Protein AF-A0A445BDJ4-F1 (afdb_monomer)

Structure (mmCIF, N/CA/C/O backbone):
data_AF-A0A445BDJ4-F1
#
_entry.id   AF-A0A445BDJ4-F1
#
loop_
_atom_site.group_PDB
_atom_site.id
_atom_site.type_symbol
_atom_site.label_atom_id
_atom_site.label_alt_id
_atom_site.label_comp_id
_atom_site.label_asym_id
_atom_site.label_entity_id
_atom_site.label_seq_id
_atom_site.pdbx_PDB_ins_code
_atom_site.Cartn_x
_atom_site.Cartn_y
_atom_site.Cartn_z
_atom_site.occupancy
_atom_site.B_iso_or_equiv
_atom_site.auth_seq_id
_atom_site.auth_comp_id
_atom_site.auth_asym_id
_atom_site.auth_atom_id
_atom_site.pdbx_PDB_model_num
ATOM 1 N N . MET A 1 1 ? 20.573 2.434 9.338 1.00 30.95 1 MET A N 1
ATOM 2 C CA . MET A 1 1 ? 21.141 3.704 8.827 1.00 30.95 1 MET A CA 1
ATOM 3 C C . MET A 1 1 ? 20.033 4.493 8.116 1.00 30.95 1 MET A C 1
ATOM 5 O O . MET A 1 1 ? 20.008 4.535 6.902 1.00 30.95 1 MET A O 1
ATOM 9 N N . VAL A 1 2 ? 19.088 5.078 8.871 1.00 28.94 2 VAL A N 1
ATOM 10 C CA . VAL A 1 2 ? 17.962 5.907 8.361 1.00 28.94 2 VAL A CA 1
ATOM 11 C C . VAL A 1 2 ? 17.686 7.048 9.361 1.00 28.94 2 VAL A C 1
ATOM 13 O O . VAL A 1 2 ? 16.563 7.357 9.723 1.00 28.94 2 VAL A O 1
ATOM 16 N N . LYS A 1 3 ? 18.740 7.655 9.921 1.00 25.81 3 LYS A N 1
ATOM 17 C CA . LYS A 1 3 ? 18.589 8.712 10.945 1.00 25.81 3 LYS A CA 1
ATOM 18 C C . LYS A 1 3 ? 18.293 10.101 10.356 1.00 25.81 3 LYS A C 1
ATOM 20 O O . LYS A 1 3 ? 18.104 11.040 11.117 1.00 25.81 3 LYS A O 1
ATOM 25 N N . ARG A 1 4 ? 18.273 10.257 9.024 1.00 25.81 4 ARG A N 1
ATOM 26 C CA . ARG A 1 4 ? 18.310 11.574 8.356 1.00 25.81 4 ARG A CA 1
ATOM 27 C C . ARG A 1 4 ? 17.103 11.912 7.471 1.00 25.81 4 ARG A C 1
ATOM 29 O O . ARG A 1 4 ? 17.203 12.839 6.681 1.00 25.81 4 ARG A O 1
ATOM 36 N N . ILE A 1 5 ? 15.990 11.185 7.582 1.00 33.19 5 ILE A N 1
ATOM 37 C CA . ILE A 1 5 ? 14.812 11.396 6.712 1.00 33.19 5 ILE A CA 1
ATOM 38 C C . ILE A 1 5 ? 13.780 12.362 7.336 1.00 33.19 5 ILE A C 1
ATOM 40 O O . ILE A 1 5 ? 12.912 12.885 6.647 1.00 33.19 5 ILE A O 1
ATOM 44 N N . ILE A 1 6 ? 13.895 12.689 8.627 1.00 32.09 6 ILE A N 1
ATOM 45 C CA . ILE A 1 6 ? 12.872 13.463 9.344 1.00 32.09 6 ILE A CA 1
ATOM 46 C C . ILE A 1 6 ? 13.222 14.954 9.341 1.00 32.09 6 ILE A C 1
ATOM 48 O O . ILE A 1 6 ? 13.799 15.485 10.286 1.00 32.09 6 ILE A O 1
ATOM 52 N N . SER A 1 7 ? 12.868 15.645 8.265 1.00 25.95 7 SER A N 1
ATOM 53 C CA . SER A 1 7 ? 12.715 17.097 8.279 1.00 25.95 7 SER A CA 1
ATOM 54 C C . SER A 1 7 ? 11.722 17.483 7.192 1.00 25.95 7 SER A C 1
ATOM 56 O O . SER A 1 7 ? 11.956 17.207 6.022 1.00 25.95 7 SER A O 1
ATOM 58 N N . SER A 1 8 ? 10.633 18.142 7.594 1.00 29.95 8 SER A N 1
ATOM 59 C CA . SER A 1 8 ? 9.665 18.822 6.725 1.00 29.95 8 SER A CA 1
ATOM 60 C C . SER A 1 8 ? 8.643 17.947 5.978 1.00 29.95 8 SER A C 1
ATOM 62 O O . SER A 1 8 ? 8.725 17.811 4.762 1.00 29.95 8 SER A O 1
ATOM 64 N N . VAL A 1 9 ? 7.567 17.523 6.657 1.00 32.34 9 VAL A N 1
ATOM 65 C CA . VAL A 1 9 ? 6.216 17.542 6.050 1.00 32.34 9 VAL A CA 1
ATOM 66 C C . VAL A 1 9 ? 5.167 17.815 7.140 1.00 32.34 9 VAL A C 1
ATOM 68 O O . VAL A 1 9 ? 4.924 16.972 7.998 1.00 32.34 9 VAL A O 1
ATOM 71 N N . ALA A 1 10 ? 4.544 18.997 7.116 1.00 26.59 10 ALA A N 1
ATOM 72 C CA . ALA A 1 10 ? 3.402 19.362 7.959 1.00 26.59 10 ALA A CA 1
ATOM 73 C C . ALA A 1 10 ? 2.104 19.309 7.135 1.00 26.59 10 ALA A C 1
ATOM 75 O O . ALA A 1 10 ? 2.077 19.789 6.002 1.00 26.59 10 ALA A O 1
ATOM 76 N N . GLY A 1 11 ? 1.036 18.735 7.696 1.00 25.69 11 GLY A N 1
ATOM 77 C CA . GLY A 1 11 ? -0.301 18.720 7.092 1.00 25.69 11 GLY A CA 1
ATOM 78 C C . GLY A 1 11 ? -1.138 17.538 7.579 1.00 25.69 11 GLY A C 1
ATOM 79 O O . GLY A 1 11 ? -0.789 16.387 7.326 1.00 25.69 11 GLY A O 1
ATOM 80 N N . TRP A 1 12 ? -2.211 17.836 8.313 1.00 26.02 12 TRP A N 1
ATOM 81 C CA . TRP A 1 12 ? -3.096 16.863 8.953 1.00 26.02 12 TRP A CA 1
ATOM 82 C C . TRP A 1 12 ? -4.182 16.331 8.009 1.00 26.02 12 TRP A C 1
ATOM 84 O O . TRP A 1 12 ? -4.700 17.058 7.169 1.00 26.02 12 TRP A O 1
ATOM 94 N N . HIS A 1 13 ? -4.541 15.069 8.277 1.00 31.47 13 HIS A N 1
ATOM 95 C CA . HIS A 1 13 ? -5.566 14.197 7.682 1.00 31.47 13 HIS A CA 1
ATOM 96 C C . HIS A 1 13 ? -5.112 13.317 6.497 1.00 31.47 13 HIS A C 1
ATOM 98 O O . HIS A 1 13 ? -5.088 13.716 5.340 1.00 31.47 13 HIS A O 1
ATOM 104 N N . ARG A 1 14 ? -4.876 12.040 6.856 1.00 34.69 14 ARG A N 1
ATOM 105 C CA . ARG A 1 14 ? -4.991 10.825 6.027 1.00 34.69 14 ARG A CA 1
ATOM 106 C C . ARG A 1 14 ? -3.796 10.391 5.156 1.00 34.69 14 ARG A C 1
ATOM 108 O O . ARG A 1 14 ? -3.977 9.963 4.028 1.00 34.69 14 ARG A O 1
ATOM 115 N N . LEU A 1 15 ? -2.589 10.398 5.728 1.00 33.28 15 LEU A N 1
ATOM 116 C CA . LEU A 1 15 ? -1.604 9.322 5.506 1.00 33.28 15 LEU A CA 1
ATOM 117 C C . LEU A 1 15 ? -0.633 9.323 6.692 1.00 33.28 15 LEU A C 1
ATOM 119 O O . LEU A 1 15 ? 0.019 10.340 6.940 1.00 33.28 15 LEU A O 1
ATOM 123 N N . TYR A 1 16 ? -0.563 8.225 7.442 1.00 39.09 16 TYR A N 1
ATOM 124 C CA . TYR A 1 16 ? 0.500 8.046 8.428 1.00 39.09 16 TYR A CA 1
ATOM 125 C C . TYR A 1 16 ? 1.634 7.322 7.708 1.00 39.09 16 TYR A C 1
ATOM 127 O O . TYR A 1 16 ? 1.445 6.209 7.227 1.00 39.09 16 TYR A O 1
ATOM 135 N N . TYR A 1 17 ? 2.799 7.957 7.607 1.00 36.31 17 TYR A N 1
ATOM 136 C CA . TYR A 1 17 ? 4.016 7.221 7.290 1.00 36.31 17 TYR A CA 1
ATOM 137 C C . TYR A 1 17 ? 4.422 6.503 8.563 1.00 36.31 17 TYR A C 1
ATOM 139 O O . TYR A 1 17 ? 4.704 7.150 9.574 1.00 36.31 17 TYR A O 1
ATOM 147 N N . TRP A 1 18 ? 4.394 5.179 8.528 1.00 37.44 18 TRP A N 1
ATOM 148 C CA . TRP A 1 18 ? 4.871 4.377 9.635 1.00 37.44 18 TRP A CA 1
ATOM 149 C C . TRP A 1 18 ? 6.213 3.783 9.244 1.00 37.44 18 TRP A C 1
ATOM 151 O O . TRP A 1 18 ? 6.370 3.211 8.169 1.00 37.44 18 TRP A O 1
ATOM 161 N N . PHE A 1 19 ? 7.203 4.037 10.090 1.00 35.59 19 PHE A N 1
ATOM 162 C CA . PHE A 1 19 ? 8.539 3.489 9.952 1.00 35.59 19 PHE A CA 1
ATOM 163 C C . PHE A 1 19 ? 8.745 2.558 11.135 1.00 35.59 19 PHE A C 1
ATOM 165 O O . PHE A 1 19 ? 8.905 3.017 12.269 1.00 35.59 19 PHE A O 1
ATOM 172 N N . THR A 1 20 ? 8.748 1.255 10.879 1.00 36.09 20 THR A N 1
ATOM 173 C CA . THR A 1 20 ? 9.149 0.271 11.880 1.00 36.09 20 THR A CA 1
ATOM 174 C C . THR A 1 20 ? 10.653 0.388 12.115 1.00 36.09 20 THR A C 1
ATOM 176 O O . THR A 1 20 ? 11.467 -0.084 11.325 1.00 36.09 20 THR A O 1
ATOM 179 N N . LEU A 1 21 ? 11.062 1.009 13.224 1.00 29.25 21 LEU A N 1
ATOM 180 C CA . LEU A 1 21 ? 12.405 0.795 13.763 1.00 29.25 21 LEU A CA 1
ATOM 181 C C . LEU A 1 21 ? 12.392 -0.555 14.488 1.00 29.25 21 LEU A C 1
ATOM 183 O O . LEU A 1 21 ? 12.028 -0.637 15.659 1.00 29.25 21 LEU A O 1
ATOM 187 N N . LYS A 1 22 ? 12.755 -1.628 13.780 1.00 35.31 22 LYS A N 1
ATOM 188 C CA . LYS A 1 22 ? 12.912 -2.969 14.356 1.00 35.31 22 LYS A CA 1
ATOM 189 C C . LYS A 1 22 ? 14.045 -2.929 15.389 1.00 35.31 22 LYS A C 1
ATOM 191 O O . LYS A 1 22 ? 15.219 -2.884 15.033 1.00 35.31 22 LYS A O 1
ATOM 196 N N . GLN A 1 23 ? 13.698 -2.898 16.675 1.00 27.23 23 GLN A N 1
ATOM 197 C CA . GLN A 1 23 ? 14.625 -3.260 17.743 1.00 27.23 23 GLN A CA 1
ATOM 198 C C . GLN A 1 23 ? 14.452 -4.761 17.980 1.00 27.23 23 GLN A C 1
ATOM 200 O O . GLN A 1 23 ? 13.387 -5.208 18.403 1.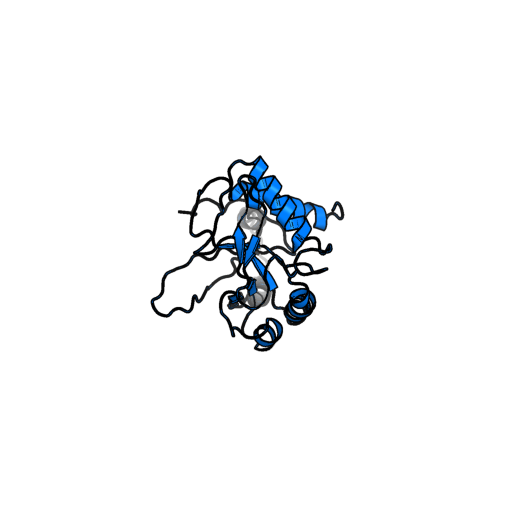00 27.23 23 GLN A O 1
ATOM 205 N N . GLU A 1 24 ? 15.467 -5.545 17.620 1.00 27.61 24 GLU A N 1
ATOM 206 C CA . GLU A 1 24 ? 15.447 -6.998 17.783 1.00 27.61 24 GLU A CA 1
ATOM 207 C C . GLU A 1 24 ? 15.194 -7.362 19.254 1.00 27.61 24 GLU A C 1
ATOM 209 O O . GLU A 1 24 ? 15.947 -6.970 20.146 1.00 27.61 24 GLU A O 1
ATOM 214 N N . SER A 1 25 ? 14.122 -8.112 19.514 1.00 28.06 25 SER A N 1
ATOM 215 C CA . SER A 1 25 ? 13.922 -8.808 20.784 1.00 28.06 25 SER A CA 1
ATOM 216 C C . SER A 1 25 ? 13.646 -10.286 20.510 1.00 28.06 25 SER A C 1
ATOM 218 O O . SER A 1 25 ? 12.960 -10.648 19.553 1.00 28.06 25 SER A O 1
ATOM 220 N N . LEU A 1 26 ? 14.238 -11.140 21.344 1.00 26.75 26 LEU A N 1
ATOM 221 C CA . LEU A 1 26 ? 14.433 -12.586 21.161 1.00 26.75 26 LEU A CA 1
ATOM 222 C C . LEU A 1 26 ? 13.153 -13.452 21.231 1.00 26.75 26 LEU A C 1
ATOM 224 O O . LEU A 1 26 ? 13.250 -14.655 21.449 1.00 26.75 26 LEU A O 1
ATOM 228 N N . LEU A 1 27 ? 11.954 -12.882 21.068 1.00 26.55 27 LEU A N 1
ATOM 229 C CA . LEU A 1 27 ? 10.683 -13.594 21.292 1.00 26.55 27 LEU A CA 1
ATOM 230 C C . LEU A 1 27 ? 9.692 -13.563 20.119 1.00 26.55 27 LEU A C 1
ATOM 232 O O . LEU A 1 27 ? 8.552 -13.985 20.282 1.00 26.55 27 LEU A O 1
ATOM 236 N N . GLY A 1 28 ? 10.092 -13.114 18.926 1.00 30.73 28 GLY A N 1
ATOM 237 C CA . GLY A 1 28 ? 9.249 -13.246 17.725 1.00 30.73 28 GLY A CA 1
ATOM 238 C C . GLY A 1 28 ? 7.930 -12.455 17.759 1.00 30.73 28 GLY A C 1
ATOM 239 O O . GLY A 1 28 ? 7.061 -12.683 16.924 1.00 30.73 28 GLY A O 1
ATOM 240 N N . VAL A 1 29 ? 7.786 -11.510 18.694 1.00 27.34 29 VAL A N 1
ATOM 241 C CA . VAL A 1 29 ? 6.717 -10.508 18.725 1.00 27.34 29 VAL A CA 1
ATOM 242 C C . VAL A 1 29 ? 7.380 -9.141 18.634 1.00 27.34 29 VAL A C 1
ATOM 244 O O . VAL A 1 29 ? 8.036 -8.691 19.573 1.00 27.34 29 VAL A O 1
ATOM 247 N N . THR A 1 30 ? 7.233 -8.470 17.495 1.00 33.53 30 THR A N 1
ATOM 248 C CA . THR A 1 30 ? 7.678 -7.083 17.352 1.00 33.53 30 THR A CA 1
ATOM 249 C C . THR A 1 30 ? 6.608 -6.174 17.952 1.00 33.53 30 THR A C 1
ATOM 251 O O . THR A 1 30 ? 5.616 -5.854 17.306 1.00 33.53 30 THR A O 1
ATOM 254 N N . ILE A 1 31 ? 6.787 -5.778 19.215 1.00 30.62 31 ILE A N 1
ATOM 255 C CA . ILE A 1 31 ? 5.984 -4.720 19.841 1.00 30.62 31 ILE A CA 1
ATOM 256 C C . ILE A 1 31 ? 6.568 -3.385 19.394 1.00 30.62 31 ILE A C 1
ATOM 258 O O . ILE A 1 31 ? 7.678 -3.026 19.785 1.00 30.62 31 ILE A O 1
ATOM 262 N N . ILE A 1 32 ? 5.822 -2.645 18.582 1.00 39.56 32 ILE A N 1
ATOM 263 C CA . ILE A 1 32 ? 6.264 -1.346 18.082 1.00 39.56 32 ILE A CA 1
ATOM 264 C C . ILE A 1 32 ? 5.557 -0.280 18.906 1.00 39.56 32 ILE A C 1
ATOM 266 O O . ILE A 1 32 ? 4.355 -0.067 18.781 1.00 39.56 32 ILE A O 1
ATOM 270 N N . ARG A 1 33 ? 6.312 0.353 19.807 1.00 31.45 33 ARG A N 1
ATOM 271 C CA . ARG A 1 33 ? 5.841 1.499 20.585 1.00 31.45 33 ARG A CA 1
ATOM 272 C C . ARG A 1 33 ? 6.056 2.775 19.779 1.00 31.45 33 ARG A C 1
ATOM 274 O O . ARG A 1 33 ? 7.198 3.132 19.501 1.00 31.45 33 ARG A O 1
ATOM 281 N N . GLY A 1 34 ? 4.968 3.481 19.485 1.00 31.56 34 GLY A N 1
ATOM 282 C CA . GLY A 1 34 ? 5.003 4.890 19.102 1.00 31.56 34 GLY A CA 1
ATOM 283 C C . GLY A 1 34 ? 4.442 5.186 17.715 1.00 31.56 34 GLY A C 1
ATOM 284 O O . GLY A 1 34 ? 5.020 4.835 16.690 1.00 31.56 34 GLY A O 1
ATOM 285 N N . VAL A 1 35 ? 3.347 5.941 17.694 1.00 33.44 35 VAL A N 1
ATOM 286 C CA . VAL A 1 35 ? 3.004 6.835 16.588 1.00 33.44 35 VAL A CA 1
ATOM 287 C C . VAL A 1 35 ? 3.619 8.189 16.940 1.00 33.44 35 VAL A C 1
ATOM 289 O O . VAL A 1 35 ? 3.267 8.775 17.961 1.00 33.44 35 VAL A O 1
ATOM 292 N N . LEU A 1 36 ? 4.552 8.701 16.131 1.00 29.14 36 LEU A N 1
ATOM 293 C CA . LEU A 1 36 ? 4.988 10.092 16.269 1.00 29.14 36 LEU A CA 1
ATOM 294 C C . LEU A 1 36 ? 3.899 10.998 15.671 1.00 29.14 36 LEU A C 1
ATOM 296 O O . LEU A 1 36 ? 3.964 11.382 14.505 1.00 29.14 36 LEU A O 1
ATOM 300 N N . GLU A 1 37 ? 2.878 11.333 16.460 1.00 27.02 37 GLU A N 1
ATOM 301 C CA . GLU A 1 37 ? 2.017 12.476 16.154 1.00 27.02 37 GLU A CA 1
ATOM 302 C C . GLU A 1 37 ? 2.795 13.760 16.456 1.00 27.02 37 GLU A C 1
ATOM 304 O O . GLU A 1 37 ? 2.875 14.207 17.597 1.00 27.02 37 GLU A O 1
ATOM 309 N N . ILE A 1 38 ? 3.358 14.404 15.430 1.00 30.02 38 ILE A N 1
ATOM 310 C CA . ILE A 1 38 ? 3.732 15.819 15.547 1.00 30.02 38 ILE A CA 1
ATOM 311 C C . ILE A 1 38 ? 2.439 16.633 15.414 1.00 30.02 38 ILE A C 1
ATOM 313 O O . ILE A 1 38 ? 2.144 17.220 14.371 1.00 30.02 38 ILE A O 1
ATOM 317 N N . SER A 1 39 ? 1.635 16.645 16.477 1.00 28.86 39 SER A N 1
ATOM 318 C CA . SER A 1 39 ? 0.610 17.666 16.682 1.00 28.86 39 SER A CA 1
ATOM 319 C C . SER A 1 39 ? 1.113 18.615 17.750 1.00 28.86 39 SER A C 1
ATOM 321 O O . SER A 1 39 ? 1.064 18.301 18.927 1.00 28.86 39 SER A O 1
ATOM 323 N N . THR A 1 40 ? 1.711 19.715 17.299 1.00 28.95 40 THR A N 1
ATOM 324 C CA . THR A 1 40 ? 1.518 21.094 17.773 1.00 28.95 40 THR A CA 1
ATOM 325 C C . THR A 1 40 ? 2.763 21.899 17.417 1.00 28.95 40 THR A C 1
ATOM 327 O O . THR A 1 40 ? 3.752 21.918 18.145 1.00 28.95 40 THR A O 1
ATOM 330 N N . PHE A 1 41 ? 2.704 22.609 16.293 1.00 27.48 41 PHE A N 1
ATOM 331 C CA . PHE A 1 41 ? 3.514 23.805 16.101 1.00 27.48 41 PHE A CA 1
ATOM 332 C C . PHE A 1 41 ? 2.734 24.947 16.766 1.00 27.48 41 PHE A C 1
ATOM 334 O O . PHE A 1 41 ? 1.990 25.668 16.107 1.00 27.48 41 PHE A O 1
ATOM 341 N N . VAL A 1 42 ? 2.829 25.085 18.094 1.00 28.73 42 VAL A N 1
ATOM 342 C CA . VAL A 1 42 ? 2.519 26.385 18.701 1.00 28.73 42 VAL A CA 1
ATOM 343 C C . VAL A 1 42 ? 3.663 27.284 18.266 1.00 28.73 42 VAL A C 1
ATOM 345 O O . VAL A 1 42 ? 4.796 27.147 18.723 1.00 28.73 42 VAL A O 1
ATOM 348 N N . THR A 1 43 ? 3.389 28.135 17.284 1.00 32.28 43 THR A N 1
ATOM 349 C CA . THR A 1 43 ? 4.326 29.130 16.777 1.00 32.28 43 THR A CA 1
ATOM 350 C C . THR A 1 43 ? 4.950 29.888 17.948 1.00 32.28 43 THR A C 1
ATOM 352 O O . THR A 1 43 ? 4.266 30.609 18.673 1.00 32.28 43 THR A O 1
ATOM 355 N N . SER A 1 44 ? 6.269 29.748 18.093 1.00 38.75 44 SER A N 1
ATOM 356 C CA . SER A 1 44 ? 7.155 30.463 19.029 1.00 38.75 44 SER A CA 1
ATOM 357 C C . SER A 1 44 ? 6.940 31.995 19.065 1.00 38.75 44 SER A C 1
ATOM 359 O O . SER A 1 44 ? 7.326 32.671 20.018 1.00 38.75 44 SER A O 1
ATOM 361 N N . GLN A 1 45 ? 6.233 32.565 18.082 1.00 34.69 45 GLN A N 1
ATOM 362 C CA . GLN A 1 45 ? 5.855 33.978 18.065 1.00 34.69 45 GLN A CA 1
ATOM 363 C C . GLN A 1 45 ? 4.958 34.407 19.233 1.00 34.69 45 GLN A C 1
ATOM 365 O O . GLN A 1 45 ? 5.169 35.501 19.747 1.00 34.69 45 GLN A O 1
ATOM 370 N N . SER A 1 46 ? 4.045 33.564 19.731 1.00 36.53 46 SER A N 1
ATOM 371 C CA . SER A 1 46 ? 3.165 33.955 20.849 1.00 36.53 46 SER A CA 1
ATOM 372 C C . SER A 1 46 ? 3.891 34.027 22.201 1.00 36.53 46 SER A C 1
ATOM 374 O O . SER A 1 46 ? 3.487 34.793 23.075 1.00 36.53 46 SER A O 1
ATOM 376 N N . LEU A 1 47 ? 4.990 33.281 22.374 1.00 36.66 47 LEU A N 1
ATOM 377 C CA . LEU A 1 47 ? 5.833 33.344 23.577 1.00 36.66 47 LEU A CA 1
ATOM 378 C C . LEU A 1 47 ? 6.712 34.603 23.595 1.00 36.66 47 LEU A C 1
ATOM 380 O O . LEU A 1 47 ? 6.922 35.196 24.653 1.00 36.66 47 LEU A O 1
ATOM 384 N N . CYS A 1 48 ? 7.176 35.058 22.428 1.00 33.12 48 CYS A N 1
ATOM 385 C CA . CYS A 1 48 ? 8.050 36.228 22.333 1.00 33.12 48 CYS A CA 1
ATOM 386 C C . CYS A 1 48 ? 7.302 37.545 22.616 1.00 33.12 48 CYS A C 1
ATOM 388 O O . CYS A 1 48 ? 7.852 38.452 23.241 1.00 33.12 48 CYS A O 1
ATOM 390 N N . THR A 1 49 ? 6.020 37.649 22.241 1.00 40.22 49 THR A N 1
ATOM 391 C CA . THR A 1 49 ? 5.224 38.861 22.512 1.00 40.22 49 THR A CA 1
ATOM 392 C C . THR A 1 49 ? 4.878 39.019 23.997 1.00 40.22 49 THR A C 1
ATOM 394 O O . THR A 1 49 ? 4.811 40.142 24.490 1.00 40.22 49 THR A O 1
ATOM 397 N N . MET A 1 50 ? 4.730 37.915 24.740 1.00 37.03 50 MET A N 1
ATOM 398 C CA . MET A 1 50 ? 4.400 37.951 26.175 1.00 37.03 50 MET A CA 1
ATOM 399 C C . MET A 1 50 ? 5.605 38.289 27.071 1.00 37.03 50 MET A C 1
ATOM 401 O O . MET A 1 50 ? 5.420 38.810 28.169 1.00 37.03 50 MET A O 1
ATOM 405 N N . LEU A 1 51 ? 6.839 38.057 26.605 1.00 41.50 51 LEU A N 1
ATOM 406 C CA . LEU A 1 51 ? 8.066 38.425 27.331 1.00 41.50 51 LEU A CA 1
ATOM 407 C C . LEU A 1 51 ? 8.521 39.873 27.067 1.00 41.50 51 LEU A C 1
ATOM 409 O O . LEU A 1 51 ? 9.266 40.430 27.870 1.00 41.50 51 LEU A O 1
ATOM 413 N N . SER A 1 52 ? 8.034 40.518 26.000 1.00 36.66 52 SER A N 1
ATOM 414 C CA . SER A 1 52 ? 8.389 41.907 25.663 1.00 36.66 52 SER A CA 1
ATOM 415 C C . SER A 1 52 ? 7.535 42.979 26.362 1.00 36.66 52 SER A C 1
ATOM 417 O O . SER A 1 52 ? 7.842 44.164 26.239 1.00 36.66 52 SER A O 1
ATOM 419 N N . ALA A 1 53 ? 6.474 42.614 27.091 1.00 42.78 53 ALA A N 1
ATOM 420 C CA . ALA A 1 53 ? 5.553 43.591 27.686 1.00 42.78 53 ALA A CA 1
ATOM 421 C C . ALA A 1 53 ? 5.952 44.093 29.090 1.00 42.78 53 ALA A C 1
ATOM 423 O O . ALA A 1 53 ? 5.338 45.026 29.604 1.00 42.78 53 ALA A O 1
ATOM 424 N N . ASN A 1 54 ? 6.999 43.546 29.712 1.00 49.78 54 ASN A N 1
ATOM 425 C CA . ASN A 1 54 ? 7.444 43.990 31.035 1.00 49.78 54 ASN A CA 1
ATOM 426 C C . ASN A 1 54 ? 8.584 45.002 30.939 1.00 49.78 54 ASN A C 1
ATOM 428 O O . ASN A 1 54 ? 9.704 44.721 31.345 1.00 49.78 54 ASN A O 1
ATOM 432 N N . ASN A 1 55 ? 8.290 46.186 30.404 1.00 49.88 55 ASN A N 1
ATOM 433 C CA . ASN A 1 55 ? 9.021 47.407 30.741 1.00 49.88 55 ASN A CA 1
ATOM 434 C C . ASN A 1 55 ? 8.217 48.629 30.291 1.00 49.88 55 ASN A C 1
ATOM 436 O O . ASN A 1 55 ? 8.471 49.178 29.220 1.00 49.88 55 ASN A O 1
ATOM 440 N N . LYS A 1 56 ? 7.252 49.054 31.120 1.00 41.84 56 LYS A N 1
ATOM 441 C CA . LYS A 1 56 ? 7.055 50.459 31.527 1.00 41.84 56 LYS A CA 1
ATOM 442 C C . LYS A 1 56 ? 5.812 50.644 32.410 1.00 41.84 56 LYS A C 1
ATOM 444 O O . LYS A 1 56 ? 4.766 50.045 32.200 1.00 41.84 56 L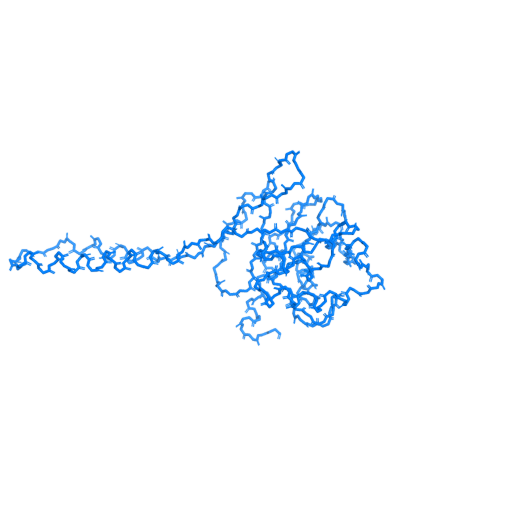YS A O 1
ATOM 449 N N . THR A 1 57 ? 6.001 51.553 33.367 1.00 36.06 57 THR A N 1
ATOM 450 C CA . THR A 1 57 ? 5.045 52.287 34.214 1.00 36.06 57 THR A CA 1
ATOM 451 C C . THR A 1 57 ? 4.299 51.546 35.326 1.00 36.06 57 THR A C 1
ATOM 453 O O . THR A 1 57 ? 3.386 50.753 35.119 1.00 36.06 57 THR A O 1
ATOM 456 N N . ALA A 1 58 ? 4.674 51.925 36.548 1.00 41.84 58 ALA A N 1
ATOM 457 C CA . ALA A 1 58 ? 3.907 51.773 37.767 1.00 41.84 58 ALA A CA 1
ATOM 458 C C . ALA A 1 58 ? 2.569 52.532 37.697 1.00 41.84 58 ALA A C 1
ATOM 460 O O . ALA A 1 58 ? 2.544 53.719 37.386 1.00 41.84 58 ALA A O 1
ATOM 461 N N . MET A 1 59 ? 1.483 51.863 38.084 1.00 37.28 59 MET A N 1
ATOM 462 C CA . MET A 1 59 ? 0.356 52.467 38.799 1.00 37.28 59 MET A CA 1
ATOM 463 C C . MET A 1 59 ? -0.417 51.366 39.535 1.00 37.28 59 MET A C 1
ATOM 465 O O . MET A 1 59 ? -0.646 50.274 39.010 1.00 37.28 59 MET A O 1
ATOM 469 N N . ALA A 1 60 ? -0.742 51.639 40.796 1.00 50.72 60 ALA A N 1
ATOM 470 C CA . ALA A 1 60 ? -1.375 50.717 41.727 1.00 50.72 60 ALA A CA 1
ATOM 471 C C . ALA A 1 60 ? -2.757 50.261 41.229 1.00 50.72 60 ALA A C 1
ATOM 473 O O . ALA A 1 60 ? -3.616 51.093 40.963 1.00 50.72 60 ALA A O 1
ATOM 474 N N . SER A 1 61 ? -2.998 48.947 41.139 1.00 42.53 61 SER A N 1
ATOM 475 C CA . SER A 1 61 ? -4.362 48.410 41.055 1.00 42.53 61 SER A CA 1
ATOM 476 C C . SER A 1 61 ? -4.429 46.923 41.433 1.00 42.53 61 SER A C 1
ATOM 478 O O . SER A 1 61 ? -3.810 46.064 40.802 1.00 42.53 61 SER A O 1
ATOM 480 N N . ASN A 1 62 ? -5.164 46.687 42.523 1.00 49.66 62 ASN A N 1
ATOM 481 C CA . ASN A 1 62 ? -5.761 45.467 43.073 1.00 49.66 62 ASN A CA 1
ATOM 482 C C . ASN A 1 62 ? -5.113 44.099 42.732 1.00 49.66 62 ASN A C 1
ATOM 484 O O . ASN A 1 62 ? -5.456 43.441 41.746 1.00 49.66 62 ASN A O 1
ATOM 488 N N . LYS A 1 63 ? -4.229 43.614 43.621 1.00 48.59 63 LYS A N 1
ATOM 489 C CA . LYS A 1 63 ? -3.565 42.291 43.544 1.00 48.59 63 LYS A CA 1
ATOM 490 C C . LYS A 1 63 ? -4.543 41.104 43.478 1.00 48.59 63 LYS A C 1
ATOM 492 O O . LYS A 1 63 ? -4.177 40.072 42.928 1.00 48.59 63 LYS A O 1
ATOM 497 N N . SER A 1 64 ? -5.769 41.253 43.989 1.00 52.06 64 SER A N 1
ATOM 498 C CA . SER A 1 64 ? -6.740 40.155 44.123 1.00 52.06 64 SER A CA 1
ATOM 499 C C . SER A 1 64 ? -7.410 39.722 42.810 1.00 52.06 64 SER A C 1
ATOM 501 O O . SER A 1 64 ? -7.856 38.588 42.705 1.00 52.06 64 SER A O 1
ATOM 503 N N . SER A 1 65 ? -7.496 40.592 41.796 1.00 54.19 65 SER A N 1
ATOM 504 C CA . SER A 1 65 ? -8.176 40.268 40.524 1.00 54.19 65 SER A CA 1
ATOM 505 C C . SER A 1 65 ? -7.259 39.574 39.512 1.00 54.19 65 SER A C 1
ATOM 507 O O . SER A 1 65 ? -7.728 38.808 38.672 1.00 54.19 65 SER A O 1
ATOM 509 N N . ARG A 1 66 ? -5.947 39.836 39.581 1.00 57.31 66 ARG A N 1
ATOM 510 C CA . ARG A 1 66 ? -4.952 39.277 38.649 1.00 57.31 66 ARG A CA 1
ATOM 511 C C . ARG A 1 66 ? -4.630 37.814 38.961 1.00 57.31 66 ARG A C 1
ATOM 513 O O . ARG A 1 66 ? -4.350 37.040 38.052 1.00 57.31 66 ARG A O 1
ATOM 520 N N . THR A 1 67 ? -4.718 37.423 40.232 1.00 59.12 67 THR A N 1
ATOM 521 C CA . THR A 1 67 ? -4.513 36.040 40.687 1.00 59.12 67 THR A CA 1
ATOM 522 C C . THR A 1 67 ? -5.616 35.103 40.195 1.00 59.12 67 THR A C 1
ATOM 524 O O . THR A 1 67 ? -5.311 34.001 39.751 1.00 59.12 67 THR A O 1
ATOM 527 N N . HIS A 1 68 ? -6.879 35.544 40.185 1.00 63.53 68 HIS A N 1
ATOM 528 C CA . HIS A 1 68 ? -7.993 34.741 39.666 1.00 63.53 68 HIS A CA 1
ATOM 529 C C . HIS A 1 68 ? -7.941 34.557 38.144 1.00 63.53 68 HIS A C 1
ATOM 531 O O . HIS A 1 68 ? -8.224 33.464 37.661 1.00 63.53 68 HIS A O 1
ATOM 537 N N . GLN A 1 69 ? -7.519 35.579 37.390 1.00 70.25 69 GLN A N 1
ATOM 538 C CA . GLN A 1 69 ? -7.324 35.462 35.938 1.00 70.25 69 GLN A CA 1
ATOM 539 C C . GLN A 1 69 ? -6.171 34.513 35.586 1.00 70.25 69 GLN A C 1
ATOM 541 O O . GLN A 1 69 ? -6.321 33.670 34.705 1.00 70.25 69 GLN A O 1
ATOM 546 N N . ALA A 1 70 ? -5.047 34.598 36.305 1.00 73.94 70 ALA A N 1
ATOM 547 C CA . ALA A 1 70 ? -3.922 33.684 36.117 1.00 73.94 70 ALA A CA 1
ATOM 548 C C . ALA A 1 70 ? -4.293 32.233 36.465 1.00 73.94 70 ALA A C 1
ATOM 550 O O . ALA A 1 70 ? -3.927 31.315 35.735 1.00 73.94 70 ALA A O 1
ATOM 551 N N . LEU A 1 71 ? -5.065 32.023 37.537 1.00 75.62 71 LEU A N 1
ATOM 552 C CA . LEU A 1 71 ? -5.525 30.695 37.942 1.00 75.62 71 LEU A CA 1
ATOM 553 C C . LEU A 1 71 ? -6.547 30.109 36.955 1.00 75.62 71 LEU A C 1
ATOM 555 O O . LEU A 1 71 ? -6.465 28.928 36.636 1.00 75.62 71 LEU A O 1
ATOM 559 N N . ALA A 1 72 ? -7.464 30.922 36.423 1.00 77.75 72 ALA A N 1
ATOM 560 C CA . ALA A 1 72 ? -8.416 30.493 35.397 1.00 77.75 72 ALA A CA 1
ATOM 561 C C . ALA A 1 72 ? -7.713 30.101 34.086 1.00 77.75 72 ALA A C 1
ATOM 563 O O . ALA A 1 72 ? -8.048 29.076 33.498 1.00 77.75 72 ALA A O 1
ATOM 564 N N . LEU A 1 73 ? -6.698 30.865 33.663 1.00 75.31 73 LEU A N 1
ATOM 565 C CA . LEU A 1 73 ? -5.869 30.531 32.499 1.00 75.31 73 LEU A CA 1
ATOM 566 C C . LEU A 1 73 ? -5.043 29.260 32.728 1.00 75.31 73 LEU A C 1
ATOM 568 O O . LEU A 1 73 ? -4.944 28.434 31.825 1.00 75.31 73 LEU A O 1
ATOM 572 N N . LEU A 1 74 ? -4.501 29.065 33.935 1.00 76.50 74 LEU A N 1
ATOM 573 C CA . LEU A 1 74 ? -3.783 27.845 34.308 1.00 76.50 74 LEU A CA 1
ATOM 574 C C . LEU A 1 74 ? -4.710 26.620 34.294 1.00 76.50 74 LEU A C 1
ATOM 576 O O . LEU A 1 74 ? -4.343 25.582 33.757 1.00 76.50 74 LEU A O 1
ATOM 580 N N . LEU A 1 75 ? -5.927 26.740 34.833 1.00 74.62 75 LEU A N 1
ATOM 581 C CA . LEU A 1 75 ? -6.924 25.665 34.832 1.00 74.62 75 LEU A CA 1
ATOM 582 C C . LEU A 1 75 ? -7.418 25.345 33.414 1.00 74.62 75 LEU A C 1
ATOM 584 O O . LEU A 1 75 ? -7.553 24.174 33.072 1.00 74.62 75 LEU A O 1
ATOM 588 N N . PHE A 1 76 ? -7.617 26.357 32.565 1.00 70.69 76 PHE A N 1
ATOM 589 C CA . PHE A 1 76 ? -7.955 26.167 31.150 1.00 70.69 76 PHE A CA 1
ATOM 590 C C . PHE A 1 76 ? -6.805 25.497 30.373 1.00 70.69 76 PHE A C 1
ATOM 592 O O . PHE A 1 76 ? -7.032 24.623 29.536 1.00 70.69 76 PHE A O 1
ATOM 599 N N . PHE A 1 77 ? -5.554 25.841 30.693 1.00 67.25 77 PHE A N 1
ATOM 600 C CA . PHE A 1 77 ? -4.365 25.191 30.137 1.00 67.25 77 PHE A CA 1
ATOM 601 C C . PHE A 1 77 ? -4.232 23.726 30.599 1.00 67.25 77 PHE A C 1
ATOM 603 O O . PHE A 1 77 ? -3.946 22.845 29.796 1.00 67.25 77 PHE A O 1
ATOM 610 N N . LEU A 1 78 ? -4.525 23.427 31.869 1.00 64.00 78 LEU A N 1
ATOM 611 C CA . LEU A 1 78 ? -4.517 22.057 32.405 1.00 64.00 78 LEU A CA 1
ATOM 612 C C . LEU A 1 78 ? -5.657 21.185 31.834 1.00 64.00 78 LEU A C 1
ATOM 614 O O . LEU A 1 78 ? -5.453 19.996 31.580 1.00 64.00 78 LEU A O 1
ATOM 618 N N . LEU A 1 79 ? -6.833 21.772 31.577 1.00 57.75 79 LEU A N 1
ATOM 619 C CA . LEU A 1 79 ? -7.977 21.108 30.929 1.00 57.75 79 LEU A CA 1
ATOM 620 C C . LEU A 1 79 ? -7.744 20.831 29.433 1.00 57.75 79 LEU A C 1
ATOM 622 O O . LEU A 1 79 ? -8.261 19.854 28.899 1.00 57.75 79 LEU A O 1
ATOM 626 N N . THR A 1 80 ? -6.960 21.664 28.746 1.00 55.59 80 THR A N 1
ATOM 627 C CA . THR A 1 80 ? -6.609 21.442 27.330 1.00 55.59 80 THR A CA 1
ATOM 628 C C . THR A 1 80 ? -5.449 20.457 27.164 1.00 55.59 80 THR A C 1
ATOM 630 O O . THR A 1 80 ? -5.440 19.684 26.207 1.00 55.59 80 THR A O 1
ATOM 633 N N . LEU A 1 81 ? -4.517 20.395 28.124 1.00 52.03 81 LEU A N 1
ATOM 634 C CA . LEU A 1 81 ? -3.395 19.447 28.105 1.00 52.03 81 LEU A CA 1
ATOM 635 C C . LEU A 1 81 ? -3.827 17.985 28.333 1.00 52.03 81 LEU A C 1
ATOM 637 O O . LEU A 1 81 ? -3.141 17.058 27.910 1.00 52.03 81 LEU A O 1
ATOM 641 N N . SER A 1 82 ? -4.988 17.759 28.951 1.00 44.66 82 SER A N 1
ATOM 642 C CA . SER A 1 82 ? -5.510 16.419 29.263 1.00 44.66 82 SER A CA 1
ATOM 643 C C . SER A 1 82 ? -6.123 15.679 28.062 1.00 44.66 82 SER A C 1
ATOM 645 O O . SER A 1 82 ? -6.490 14.515 28.194 1.00 44.66 82 SER A O 1
ATOM 647 N N . SER A 1 83 ? -6.186 16.304 26.878 1.00 44.66 83 SER A N 1
ATOM 648 C CA . SER A 1 83 ? -6.733 15.679 25.658 1.00 44.66 83 SER A CA 1
ATOM 649 C C . SER A 1 83 ? -5.678 15.064 24.727 1.00 44.66 83 SER A C 1
ATOM 651 O O . SER A 1 83 ? -6.035 14.496 23.699 1.00 44.66 83 SER A O 1
ATOM 653 N N . ALA A 1 84 ? -4.390 15.131 25.076 1.00 46.19 84 ALA A N 1
ATOM 654 C CA . ALA A 1 84 ? -3.306 14.525 24.301 1.00 46.19 84 ALA A CA 1
ATOM 655 C C . ALA A 1 84 ? -2.758 13.274 25.005 1.00 46.19 84 ALA A C 1
ATOM 657 O O . ALA A 1 84 ? -1.596 13.222 25.400 1.00 46.19 84 ALA A O 1
ATOM 658 N N . HIS A 1 85 ? -3.599 12.256 25.198 1.00 44.22 85 HIS A N 1
ATOM 659 C CA . HIS A 1 85 ? -3.072 10.904 25.368 1.00 44.22 85 HIS A CA 1
ATOM 660 C C . HIS A 1 85 ? -2.799 10.357 23.971 1.00 44.22 85 HIS A C 1
ATOM 662 O O . HIS A 1 85 ? -3.736 10.051 23.234 1.00 44.22 85 HIS A O 1
ATOM 668 N N . ALA A 1 86 ? -1.520 10.238 23.610 1.00 48.12 86 ALA A N 1
ATOM 669 C CA . ALA A 1 86 ? -1.141 9.298 22.569 1.00 48.12 86 ALA A CA 1
ATOM 670 C C . ALA A 1 86 ? -1.689 7.940 23.019 1.00 48.12 86 ALA A C 1
ATOM 672 O O . ALA A 1 86 ? -1.294 7.428 24.067 1.00 48.12 86 ALA A O 1
ATOM 673 N N . LYS A 1 87 ? -2.676 7.398 22.302 1.00 51.12 87 LYS A N 1
ATOM 674 C CA . LYS A 1 87 ? -3.036 6.002 22.512 1.00 51.12 87 LYS A CA 1
ATOM 675 C C . LYS A 1 87 ? -1.800 5.192 22.133 1.00 51.12 87 LYS A C 1
ATOM 677 O O . LYS A 1 87 ? -1.269 5.363 21.036 1.00 51.12 87 LYS A O 1
ATOM 682 N N . ASP A 1 88 ? -1.315 4.367 23.054 1.00 61.06 88 ASP A N 1
ATOM 683 C CA . ASP A 1 88 ? -0.261 3.393 22.777 1.00 61.06 88 ASP A CA 1
ATOM 684 C C . ASP A 1 88 ? -0.841 2.304 21.859 1.00 61.06 88 ASP A C 1
ATOM 686 O O . ASP A 1 88 ? -1.203 1.212 22.295 1.00 61.06 88 ASP A O 1
ATOM 690 N N . GLY A 1 89 ? -1.004 2.641 20.581 1.00 69.38 89 GLY A N 1
ATOM 691 C CA . GLY A 1 89 ? -1.571 1.765 19.572 1.00 69.38 89 GLY A CA 1
ATOM 692 C C . GLY A 1 89 ? -0.640 0.618 19.225 1.00 69.38 89 GLY A C 1
ATOM 693 O O . GLY A 1 89 ? 0.535 0.831 18.924 1.00 69.38 89 GLY A O 1
ATOM 694 N N . ILE A 1 90 ? -1.170 -0.605 19.227 1.00 86.50 90 ILE A N 1
ATOM 695 C CA . ILE A 1 90 ? -0.437 -1.783 18.761 1.00 86.50 90 ILE A CA 1
ATOM 696 C C . ILE A 1 90 ? -0.625 -1.896 17.249 1.00 86.50 90 ILE A C 1
ATOM 698 O O . ILE A 1 90 ? -1.747 -1.852 16.741 1.00 86.50 90 ILE A O 1
ATOM 702 N N . ALA A 1 91 ? 0.476 -2.074 16.532 1.00 89.62 91 ALA A N 1
ATOM 703 C CA . ALA A 1 91 ? 0.468 -2.404 15.118 1.00 89.62 91 ALA A CA 1
ATOM 704 C C . ALA A 1 91 ? 0.924 -3.849 14.913 1.00 89.62 91 ALA A C 1
ATOM 706 O O . ALA A 1 91 ? 1.774 -4.343 15.659 1.00 89.62 91 ALA A O 1
ATOM 707 N N . MET A 1 92 ? 0.390 -4.516 13.894 1.00 92.69 92 MET A N 1
ATOM 708 C CA . MET A 1 92 ? 0.807 -5.872 13.542 1.00 92.69 92 MET A CA 1
ATOM 709 C C . MET A 1 92 ? 1.033 -6.058 12.048 1.00 92.69 92 MET A C 1
ATOM 711 O O . MET A 1 92 ? 0.422 -5.380 11.227 1.00 92.69 92 MET A O 1
ATOM 715 N N . TYR A 1 93 ? 1.876 -7.028 11.713 1.00 94.06 93 TYR A N 1
ATOM 716 C CA . TYR A 1 93 ? 2.061 -7.515 10.353 1.00 94.06 93 TYR A CA 1
ATOM 717 C C . TYR A 1 93 ? 1.178 -8.742 10.128 1.00 94.06 93 TYR A C 1
ATOM 719 O O . TYR A 1 93 ? 1.139 -9.643 10.966 1.00 94.06 93 TYR A O 1
ATOM 727 N N . TRP A 1 94 ? 0.475 -8.777 8.998 1.00 95.19 94 TRP A N 1
ATOM 728 C CA . TRP A 1 94 ? -0.442 -9.855 8.635 1.00 95.19 94 TRP A CA 1
ATOM 729 C C . TRP A 1 94 ? -0.197 -10.322 7.200 1.00 95.19 94 TRP A C 1
ATOM 731 O O . TRP A 1 94 ? 0.060 -9.505 6.314 1.00 95.19 94 TRP A O 1
ATOM 741 N N . GLY A 1 95 ? -0.343 -11.627 6.957 1.00 92.25 95 GLY A N 1
ATOM 742 C CA . GLY A 1 95 ? -0.379 -12.195 5.608 1.00 92.25 95 GLY A CA 1
ATOM 743 C C . GLY A 1 95 ? 0.825 -13.053 5.223 1.00 92.25 95 GLY A C 1
ATOM 744 O O . GLY A 1 95 ? 0.906 -13.462 4.072 1.00 92.25 95 GLY A O 1
ATOM 745 N N . GLN A 1 96 ? 1.739 -13.366 6.146 1.00 91.69 96 GLN A N 1
ATOM 746 C CA . GLN A 1 96 ? 2.930 -14.178 5.846 1.00 91.69 96 GLN A CA 1
ATOM 747 C C . GLN A 1 96 ? 2.855 -15.628 6.335 1.00 91.69 96 GLN A C 1
ATOM 749 O O . GLN A 1 96 ? 3.714 -16.430 5.970 1.00 91.69 96 GLN A O 1
ATOM 754 N N . LYS A 1 97 ? 1.831 -16.021 7.103 1.00 87.56 97 LYS A N 1
ATOM 755 C CA . LYS A 1 97 ? 1.701 -17.397 7.587 1.00 87.56 97 LYS A CA 1
ATOM 756 C C . LYS A 1 97 ? 0.326 -17.992 7.296 1.00 87.56 97 LYS A C 1
ATOM 758 O O . LYS A 1 97 ? -0.729 -17.386 7.453 1.00 87.56 97 LYS A O 1
ATOM 763 N N . ASN A 1 98 ? 0.348 -19.261 6.887 1.00 78.19 98 ASN A N 1
ATOM 764 C CA . ASN A 1 98 ? -0.867 -20.051 6.738 1.00 78.19 98 ASN A CA 1
ATOM 765 C C . ASN A 1 98 ? -1.513 -20.224 8.118 1.00 78.19 98 ASN A C 1
ATOM 767 O O . ASN A 1 98 ? -0.933 -20.860 8.997 1.00 78.19 98 ASN A O 1
ATOM 771 N N . GLY A 1 99 ? -2.709 -19.665 8.295 1.00 79.56 99 GLY A N 1
ATOM 772 C CA . GLY A 1 99 ? -3.445 -19.752 9.556 1.00 79.56 99 GLY A CA 1
ATOM 773 C C . GLY A 1 99 ? -3.397 -18.499 10.430 1.00 79.56 99 GLY A C 1
ATOM 774 O O . GLY A 1 99 ? -3.881 -18.569 11.553 1.00 79.56 99 GLY A O 1
ATOM 775 N N . ASP A 1 100 ? -2.932 -17.351 9.922 1.00 83.38 100 ASP A N 1
ATOM 776 C CA . ASP A 1 100 ? -3.017 -16.045 10.615 1.00 83.38 100 ASP A CA 1
ATOM 777 C C . ASP A 1 100 ? -4.465 -15.516 10.774 1.00 83.38 100 ASP A C 1
ATOM 779 O O . ASP A 1 100 ? -4.696 -14.346 11.076 1.00 83.38 100 ASP A O 1
ATOM 783 N N . GLY A 1 101 ? -5.470 -16.367 10.550 1.00 88.81 101 GLY A N 1
ATOM 784 C CA . GLY A 1 101 ? -6.879 -15.993 10.542 1.00 88.81 101 GLY A CA 1
ATOM 785 C C . GLY A 1 101 ? -7.264 -15.120 9.347 1.00 88.81 101 GLY A C 1
ATOM 786 O O . GLY A 1 101 ? -6.538 -14.986 8.362 1.00 88.81 101 GLY A O 1
ATOM 787 N N . THR A 1 102 ? -8.461 -14.548 9.418 1.00 92.50 102 THR A N 1
ATOM 788 C CA . THR A 1 102 ? -8.924 -13.525 8.466 1.00 92.50 102 THR A CA 1
ATOM 789 C C . THR A 1 102 ? -8.559 -12.139 8.981 1.00 92.50 102 THR A C 1
ATOM 791 O O . THR A 1 102 ? -8.431 -11.943 10.194 1.00 92.50 102 THR A O 1
ATOM 794 N N . LEU A 1 103 ? -8.451 -11.157 8.090 1.00 93.19 103 LEU A N 1
ATOM 795 C CA . LEU A 1 103 ? -8.190 -9.779 8.496 1.00 93.19 103 LEU A CA 1
ATOM 796 C C . LEU A 1 103 ? -9.351 -9.252 9.363 1.00 93.19 103 LEU A C 1
ATOM 798 O O . LEU A 1 103 ? -9.122 -8.605 10.380 1.00 93.19 103 LEU A O 1
ATOM 802 N N . THR A 1 104 ? -10.589 -9.650 9.043 1.00 95.31 104 THR A N 1
ATOM 803 C CA . THR A 1 104 ? -11.776 -9.407 9.880 1.00 95.31 104 THR A CA 1
ATOM 804 C C . THR A 1 104 ? -11.588 -9.906 11.313 1.00 95.31 104 THR A C 1
ATOM 806 O O . THR A 1 104 ? -11.698 -9.111 12.242 1.00 95.31 104 THR A O 1
ATOM 809 N N . SER A 1 105 ? -11.234 -11.183 11.505 1.00 94.81 105 SER A N 1
ATOM 810 C CA . SER A 1 105 ? -11.065 -11.749 12.853 1.00 94.81 105 SER A CA 1
ATOM 811 C C . SER A 1 105 ? -9.971 -11.057 13.663 1.00 94.81 105 SER A C 1
ATOM 813 O O . SER A 1 105 ? -10.101 -10.939 14.875 1.00 94.81 105 SER A O 1
ATOM 815 N N . ILE A 1 106 ? -8.911 -10.581 13.004 1.00 92.31 106 ILE A N 1
ATOM 816 C CA . ILE A 1 106 ? -7.843 -9.814 13.651 1.00 92.31 106 ILE A CA 1
ATOM 817 C C . ILE A 1 106 ? -8.363 -8.454 14.120 1.00 92.31 106 ILE A C 1
ATOM 819 O O . ILE A 1 106 ? -8.148 -8.074 15.270 1.00 92.31 106 ILE A O 1
ATOM 823 N N . CYS A 1 107 ? -9.077 -7.732 13.261 1.00 94.00 107 CYS A N 1
ATOM 824 C CA . CYS A 1 107 ? -9.602 -6.409 13.588 1.00 94.00 107 CYS A CA 1
ATOM 825 C C . CYS A 1 107 ? -10.730 -6.456 14.630 1.00 94.00 107 CYS A C 1
ATOM 827 O O . CYS A 1 107 ? -10.889 -5.510 15.397 1.00 94.00 107 CYS A O 1
ATOM 829 N N . ASP A 1 108 ? -11.471 -7.563 14.712 1.00 96.12 108 ASP A N 1
ATOM 830 C CA . ASP A 1 108 ? -12.502 -7.781 15.735 1.00 96.12 108 ASP A CA 1
ATOM 831 C C . ASP A 1 108 ? -11.930 -8.057 17.131 1.00 96.12 108 ASP A C 1
ATOM 833 O O . ASP A 1 108 ? -12.656 -7.958 18.118 1.00 96.12 108 ASP A O 1
ATOM 837 N N . THR A 1 109 ? -10.629 -8.348 17.251 1.00 93.00 109 THR A N 1
ATOM 838 C CA . THR A 1 109 ? -9.995 -8.487 18.573 1.00 93.00 109 THR A CA 1
ATOM 839 C C . THR A 1 109 ? -9.970 -7.177 19.359 1.00 93.00 109 THR A C 1
ATOM 841 O O . THR A 1 109 ? -9.836 -7.211 20.578 1.00 93.00 109 THR A O 1
ATOM 844 N N . GLY A 1 110 ? -10.049 -6.027 18.677 1.00 90.06 110 GLY A N 1
ATOM 845 C CA . GLY A 1 110 ? -9.911 -4.705 19.293 1.00 90.06 110 GLY A CA 1
ATOM 846 C C . GLY A 1 110 ? -8.500 -4.386 19.806 1.00 90.06 110 GLY A C 1
ATOM 847 O O . GLY A 1 110 ? -8.309 -3.354 20.443 1.00 90.06 110 GLY A O 1
ATOM 848 N N . ASN A 1 111 ? -7.513 -5.245 19.531 1.00 88.88 111 ASN A N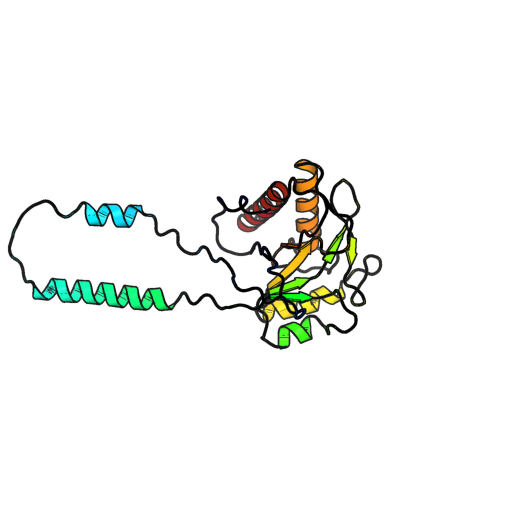 1
ATOM 849 C CA . ASN A 1 111 ? -6.160 -5.112 20.074 1.00 88.88 111 ASN A CA 1
ATOM 850 C C . ASN A 1 111 ? -5.236 -4.232 19.225 1.00 88.88 111 ASN A C 1
ATOM 852 O O . ASN A 1 111 ? -4.191 -3.818 19.719 1.00 88.88 111 ASN A O 1
ATOM 856 N N . PHE A 1 112 ? -5.574 -3.979 17.958 1.00 87.88 112 PHE A N 1
ATOM 857 C CA . PHE A 1 112 ? -4.674 -3.346 16.993 1.00 87.88 112 PHE A CA 1
ATOM 858 C C . PHE A 1 112 ? -5.252 -2.039 16.463 1.00 87.88 112 PHE A C 1
ATOM 860 O O . PHE A 1 112 ? -6.413 -1.983 16.072 1.00 87.88 112 PHE A O 1
ATOM 867 N N . GLU A 1 113 ? -4.421 -1.003 16.390 1.00 91.88 113 GLU A N 1
ATOM 868 C CA . GLU A 1 113 ? -4.759 0.262 15.730 1.00 91.88 113 GLU A CA 1
ATOM 869 C C . GLU A 1 113 ? -4.318 0.284 14.264 1.00 91.88 113 GLU A C 1
ATOM 871 O O . GLU A 1 113 ? -4.882 1.023 13.454 1.00 91.88 113 GLU A O 1
ATOM 876 N N . ILE A 1 114 ? -3.304 -0.517 13.923 1.00 92.88 114 ILE A N 1
ATOM 877 C CA . ILE A 1 114 ? -2.735 -0.607 12.578 1.00 92.88 114 ILE A CA 1
ATOM 878 C C . ILE A 1 114 ? -2.521 -2.078 12.212 1.00 92.88 114 ILE A C 1
ATOM 880 O O . ILE A 1 114 ? -1.992 -2.860 13.004 1.00 92.88 114 ILE A O 1
ATOM 884 N N . VAL A 1 115 ? -2.880 -2.442 10.984 1.00 95.69 115 VAL A N 1
ATOM 885 C CA . VAL A 1 115 ? -2.498 -3.715 10.368 1.00 95.69 115 VAL A CA 1
ATOM 886 C C . VAL A 1 115 ? -1.723 -3.445 9.080 1.00 95.69 115 VAL A C 1
ATOM 888 O O . VAL A 1 115 ? -2.236 -2.824 8.149 1.00 95.69 115 VAL A O 1
ATOM 891 N N . ASN A 1 116 ? -0.492 -3.943 9.025 1.00 96.38 116 ASN A N 1
ATOM 892 C CA . ASN A 1 116 ? 0.392 -3.901 7.868 1.00 96.38 116 ASN A CA 1
ATOM 893 C C . ASN A 1 116 ? 0.220 -5.194 7.060 1.00 96.38 116 ASN A C 1
ATOM 895 O O . ASN A 1 116 ? 0.585 -6.281 7.511 1.00 96.38 116 ASN A O 1
ATOM 899 N N . LEU A 1 117 ? -0.341 -5.086 5.857 1.00 95.50 117 LEU A N 1
ATOM 900 C CA . LEU A 1 117 ? -0.473 -6.198 4.919 1.00 95.50 117 LEU A CA 1
ATOM 901 C C . LEU A 1 117 ? 0.902 -6.497 4.312 1.00 95.50 117 LEU A C 1
ATOM 903 O O . LEU A 1 117 ? 1.378 -5.753 3.452 1.00 95.50 117 LEU A O 1
ATOM 907 N N . ALA A 1 118 ? 1.530 -7.585 4.745 1.00 93.81 118 ALA A N 1
ATOM 908 C CA . ALA A 1 118 ? 2.847 -8.010 4.291 1.00 93.81 118 ALA A CA 1
ATOM 909 C C . ALA A 1 118 ? 2.721 -9.100 3.214 1.00 93.81 118 ALA A C 1
ATOM 911 O O . ALA A 1 118 ? 2.094 -10.124 3.488 1.00 93.81 118 ALA A O 1
ATOM 912 N N . SER A 1 119 ? 3.288 -8.939 2.012 1.00 93.06 119 SER A N 1
ATOM 913 C CA . SER A 1 119 ? 3.966 -7.723 1.515 1.00 93.06 119 SER A CA 1
ATOM 914 C C . SER A 1 119 ? 3.914 -7.555 -0.008 1.00 93.06 119 SER A C 1
ATOM 916 O O . SER A 1 119 ? 3.627 -8.494 -0.757 1.00 93.06 119 SER A O 1
ATOM 918 N N . LEU A 1 120 ? 4.208 -6.337 -0.483 1.00 95.06 120 LEU A N 1
ATOM 919 C CA . LEU A 1 120 ? 4.676 -6.104 -1.852 1.00 95.06 120 LEU A CA 1
ATOM 920 C C . LEU A 1 120 ? 6.182 -6.405 -1.902 1.00 95.06 120 LEU A C 1
ATOM 922 O O . LEU A 1 120 ? 7.007 -5.558 -1.559 1.00 95.06 120 LEU A O 1
ATOM 926 N N . SER A 1 121 ? 6.528 -7.623 -2.311 1.00 94.12 121 SER A N 1
ATOM 927 C CA . SER A 1 121 ? 7.879 -8.190 -2.219 1.00 94.12 121 SER A CA 1
ATOM 928 C C . SER A 1 121 ? 8.721 -7.993 -3.482 1.00 94.12 121 SER A C 1
ATOM 930 O O . SER A 1 121 ? 9.900 -8.339 -3.512 1.00 94.12 121 SER A O 1
ATOM 932 N N . THR A 1 122 ? 8.151 -7.488 -4.575 1.00 95.50 122 THR A N 1
ATOM 933 C CA . THR A 1 122 ? 8.901 -7.170 -5.802 1.00 95.50 122 THR A CA 1
ATOM 934 C C . THR A 1 122 ? 8.403 -5.861 -6.376 1.00 95.50 122 THR A C 1
ATOM 936 O O . THR A 1 122 ? 7.199 -5.695 -6.543 1.00 95.50 122 THR A O 1
ATOM 939 N N . PHE A 1 123 ? 9.315 -4.922 -6.638 1.00 97.19 123 PHE A N 1
ATOM 940 C CA . PHE A 1 123 ? 9.031 -3.624 -7.261 1.00 97.19 123 PHE A CA 1
ATOM 941 C C . PHE A 1 123 ? 10.332 -2.878 -7.611 1.00 97.19 123 PHE A C 1
ATOM 943 O O . PHE A 1 123 ? 11.427 -3.266 -7.193 1.00 97.19 123 PHE A O 1
ATOM 950 N N . GLY A 1 124 ? 10.191 -1.787 -8.370 1.00 97.44 124 GLY A N 1
ATOM 951 C CA . GLY A 1 124 ? 11.282 -0.880 -8.734 1.00 97.44 124 GLY A CA 1
ATOM 952 C C . GLY A 1 124 ? 12.297 -1.480 -9.709 1.00 97.44 124 GLY A C 1
ATOM 953 O O . GLY A 1 124 ? 12.282 -2.678 -10.009 1.00 97.44 124 GLY A O 1
ATOM 954 N N . CYS A 1 125 ? 13.164 -0.629 -10.249 1.00 96.44 125 CYS A N 1
ATOM 955 C CA . CYS A 1 125 ? 14.141 -0.950 -11.288 1.00 96.44 125 CYS A CA 1
ATOM 956 C C . CYS A 1 125 ? 13.521 -1.652 -12.511 1.00 96.44 125 CYS A C 1
ATOM 958 O O . CYS A 1 125 ? 14.076 -2.621 -13.029 1.00 96.44 125 CYS A O 1
ATOM 960 N N . GLY A 1 126 ? 12.337 -1.204 -12.941 1.00 94.69 126 GLY A N 1
ATOM 961 C CA . GLY A 1 126 ? 11.626 -1.767 -14.098 1.00 94.69 126 GLY A CA 1
ATOM 962 C C . GLY A 1 126 ? 10.996 -3.151 -13.881 1.00 94.69 126 GLY A C 1
ATOM 963 O O . GLY A 1 126 ? 10.478 -3.737 -14.831 1.00 94.69 126 GLY A O 1
ATOM 964 N N . ARG A 1 127 ? 11.013 -3.689 -12.656 1.00 95.44 127 ARG A N 1
ATOM 965 C CA . ARG A 1 127 ? 10.345 -4.959 -12.337 1.00 95.44 127 ARG A CA 1
ATOM 966 C C . ARG A 1 127 ? 8.828 -4.790 -12.345 1.00 95.44 127 ARG A C 1
ATOM 968 O O . ARG A 1 127 ? 8.304 -3.761 -11.920 1.00 95.44 127 ARG A O 1
ATOM 975 N N . THR A 1 128 ? 8.121 -5.837 -12.764 1.00 94.69 128 THR A N 1
ATOM 976 C CA . THR A 1 128 ? 6.666 -5.908 -12.573 1.00 94.69 128 THR A CA 1
ATOM 977 C C . THR A 1 128 ? 6.383 -6.090 -11.082 1.00 94.69 128 THR A C 1
ATOM 979 O O . THR A 1 128 ? 6.968 -6.995 -10.488 1.00 94.69 128 THR A O 1
ATOM 982 N N . PRO A 1 129 ? 5.537 -5.252 -10.453 1.00 93.81 129 PRO A N 1
ATOM 983 C CA . PRO A 1 129 ? 5.296 -5.393 -9.030 1.00 93.81 129 PRO A CA 1
ATOM 984 C C . PRO A 1 129 ? 4.555 -6.685 -8.678 1.00 93.81 129 PRO A C 1
ATOM 986 O O . PRO A 1 129 ? 3.541 -7.011 -9.299 1.00 93.81 129 PRO A O 1
ATOM 989 N N . GLU A 1 130 ? 5.015 -7.373 -7.637 1.00 91.81 130 GLU A N 1
ATOM 990 C CA . GLU A 1 130 ? 4.397 -8.601 -7.134 1.00 91.81 130 GLU A CA 1
ATOM 991 C C . GLU A 1 130 ? 4.185 -8.521 -5.625 1.00 91.81 130 GLU A C 1
ATOM 993 O O . GLU A 1 130 ? 5.015 -7.992 -4.882 1.00 91.81 130 GLU A O 1
ATOM 998 N N . TRP A 1 131 ? 3.049 -9.054 -5.182 1.00 90.12 131 TRP A N 1
ATOM 999 C CA . TRP A 1 131 ? 2.684 -9.164 -3.775 1.00 90.12 131 TRP A CA 1
ATOM 1000 C C . TRP A 1 131 ? 2.583 -10.628 -3.358 1.00 90.12 131 TRP A C 1
ATOM 1002 O O . TRP A 1 131 ? 2.106 -11.477 -4.113 1.00 90.12 131 TRP A O 1
ATOM 1012 N N . ASN A 1 132 ? 2.964 -10.922 -2.124 1.00 89.00 132 ASN A N 1
ATOM 1013 C CA . ASN A 1 132 ? 2.866 -12.247 -1.539 1.00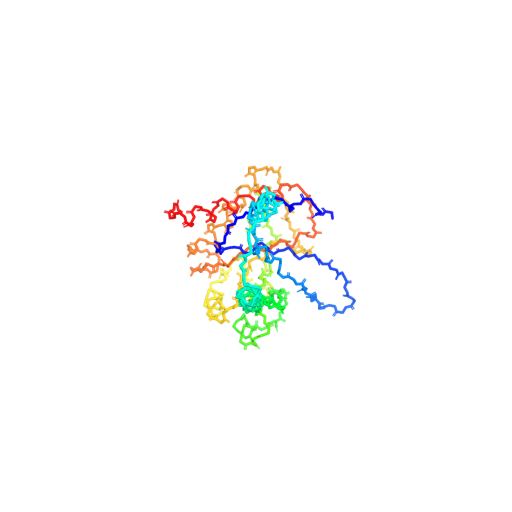 89.00 132 ASN A CA 1
ATOM 1014 C C . ASN A 1 132 ? 2.130 -12.138 -0.204 1.00 89.00 132 ASN A C 1
ATOM 1016 O O . ASN A 1 132 ? 2.654 -11.537 0.722 1.00 89.00 132 ASN A O 1
ATOM 1020 N N . PHE A 1 133 ? 0.936 -12.731 -0.116 1.00 90.12 133 PHE A N 1
ATOM 1021 C CA . PHE A 1 133 ? 0.171 -12.857 1.130 1.00 90.12 133 PHE A CA 1
ATOM 1022 C C . PHE A 1 133 ? 0.007 -14.338 1.507 1.00 90.12 133 PHE A C 1
ATOM 1024 O O . PHE A 1 133 ? -1.083 -14.792 1.867 1.00 90.12 133 PHE A O 1
ATOM 1031 N N . ALA A 1 134 ? 1.080 -15.116 1.324 1.00 87.19 134 ALA A N 1
ATOM 1032 C CA . ALA A 1 134 ? 1.175 -16.538 1.631 1.00 87.19 134 ALA A CA 1
ATOM 1033 C C . ALA A 1 134 ? -0.021 -17.350 1.087 1.00 87.19 134 ALA A C 1
ATOM 1035 O O . ALA A 1 134 ? -0.313 -17.336 -0.114 1.00 87.19 134 ALA A O 1
ATOM 1036 N N . GLY A 1 135 ? -0.706 -18.099 1.955 1.00 83.06 135 GLY A N 1
ATOM 1037 C CA . GLY A 1 135 ? -1.894 -18.878 1.608 1.00 83.06 135 GLY A CA 1
ATOM 1038 C C . GLY A 1 135 ? -3.179 -18.057 1.493 1.00 83.06 135 GLY A C 1
ATOM 1039 O O . GLY A 1 135 ? -4.202 -18.598 1.073 1.00 83.06 135 GLY A O 1
ATOM 1040 N N . HIS A 1 136 ? -3.170 -16.766 1.840 1.00 84.69 136 HIS A N 1
ATOM 1041 C CA . HIS A 1 136 ? -4.377 -15.946 1.781 1.00 84.69 136 HIS A CA 1
ATOM 1042 C C . HIS A 1 136 ? -4.726 -15.607 0.340 1.00 84.69 136 HIS A C 1
ATOM 1044 O O . HIS A 1 136 ? -5.872 -15.793 -0.068 1.00 84.69 136 HIS A O 1
ATOM 1050 N N . CYS A 1 137 ? -3.767 -15.143 -0.453 1.00 82.19 137 CYS A N 1
ATOM 1051 C CA . CYS A 1 137 ? -3.963 -14.929 -1.881 1.00 82.19 137 CYS A CA 1
ATOM 1052 C C . CYS A 1 137 ? -2.626 -14.751 -2.606 1.00 82.19 137 CYS A C 1
ATOM 1054 O O . CYS A 1 137 ? -1.602 -14.447 -1.997 1.00 82.19 137 CYS A O 1
ATOM 1056 N N . ARG A 1 138 ? -2.651 -14.932 -3.932 1.00 70.81 138 ARG A N 1
ATOM 1057 C CA . ARG A 1 138 ? -1.469 -14.863 -4.799 1.00 70.81 138 ARG A CA 1
ATOM 1058 C C . ARG A 1 138 ? -1.692 -13.951 -6.013 1.00 70.81 138 ARG A C 1
ATOM 1060 O O . ARG A 1 138 ? -2.849 -13.723 -6.374 1.00 70.81 138 ARG A O 1
ATOM 1067 N N . PRO A 1 139 ? -0.626 -13.449 -6.670 1.00 68.56 139 PRO A N 1
ATOM 1068 C CA . PRO A 1 139 ? -0.733 -12.509 -7.793 1.00 68.56 139 PRO A CA 1
ATOM 1069 C C . PRO A 1 139 ? -1.645 -12.966 -8.939 1.00 68.56 139 PRO A C 1
ATOM 1071 O O . PRO A 1 139 ? -2.424 -12.175 -9.470 1.00 68.56 139 PRO A O 1
ATOM 1074 N N . TRP A 1 140 ? -1.619 -14.259 -9.278 1.00 66.62 140 TRP A N 1
ATOM 1075 C CA . TRP A 1 140 ? -2.423 -14.836 -10.364 1.00 66.62 140 TRP A CA 1
ATOM 1076 C C . TRP A 1 140 ? -3.921 -14.952 -10.049 1.00 66.62 140 TRP A C 1
ATOM 1078 O O . TRP A 1 140 ? -4.741 -15.018 -10.963 1.00 66.62 140 TRP A O 1
ATOM 1088 N N . SER A 1 141 ? -4.308 -14.920 -8.773 1.00 66.31 141 SER A N 1
ATOM 1089 C CA . SER A 1 141 ? -5.702 -14.910 -8.330 1.00 66.31 141 SER A CA 1
ATOM 1090 C C . SER A 1 141 ? -5.941 -13.654 -7.494 1.00 66.31 141 SER A C 1
ATOM 1092 O O . SER A 1 141 ? -5.834 -13.701 -6.267 1.00 66.31 141 SER A O 1
ATOM 1094 N N . ARG A 1 142 ? -6.213 -12.520 -8.167 1.00 69.25 142 ARG A N 1
ATOM 1095 C CA . ARG A 1 142 ? -6.413 -11.191 -7.546 1.00 69.25 142 ARG A CA 1
ATOM 1096 C C . ARG A 1 142 ? -7.046 -11.302 -6.155 1.00 69.25 142 ARG A C 1
ATOM 1098 O O . ARG A 1 142 ? -8.106 -11.910 -6.007 1.00 69.25 142 ARG A O 1
ATOM 1105 N N . CYS A 1 143 ? -6.441 -10.648 -5.171 1.00 86.31 143 CYS A N 1
ATOM 1106 C CA . CYS A 1 143 ? -6.795 -10.678 -3.751 1.00 86.31 143 CYS A CA 1
ATOM 1107 C C . CYS A 1 143 ? -8.107 -9.934 -3.413 1.00 86.31 143 CYS A C 1
ATOM 1109 O O . CYS A 1 143 ? -8.224 -9.304 -2.366 1.00 86.31 143 CYS A O 1
ATOM 1111 N N . LYS A 1 144 ? -9.122 -9.997 -4.284 1.00 86.94 144 LYS A N 1
ATOM 1112 C CA . LYS A 1 144 ? -10.370 -9.223 -4.167 1.00 86.94 144 LYS A CA 1
ATOM 1113 C C . LYS A 1 144 ? -11.169 -9.515 -2.900 1.00 86.94 144 LYS A C 1
ATOM 1115 O O . LYS A 1 144 ? -11.935 -8.661 -2.467 1.00 86.94 144 LYS A O 1
ATOM 1120 N N . LYS A 1 145 ? -10.999 -10.704 -2.315 1.00 87.69 145 LYS A N 1
ATOM 1121 C CA . LYS A 1 145 ? -11.633 -11.059 -1.039 1.00 87.69 145 LYS A CA 1
ATOM 1122 C C . LYS A 1 145 ? -11.165 -10.177 0.123 1.00 87.69 145 LYS A C 1
ATOM 1124 O O . LYS A 1 145 ? -11.904 -10.042 1.084 1.00 87.69 145 LYS A O 1
ATOM 1129 N N . LEU A 1 146 ? -10.001 -9.528 0.004 1.00 92.31 146 LEU A N 1
ATOM 1130 C CA . LEU A 1 146 ? -9.498 -8.628 1.039 1.00 92.31 146 LEU A CA 1
ATOM 1131 C C . LEU A 1 146 ? -10.243 -7.291 1.076 1.00 92.31 146 LEU A C 1
ATOM 1133 O O . LEU A 1 146 ? -10.346 -6.718 2.148 1.00 92.31 146 LEU A O 1
ATOM 1137 N N . ALA A 1 147 ? -10.821 -6.790 -0.026 1.00 94.50 147 ALA A N 1
ATOM 1138 C CA . ALA A 1 147 ? -11.560 -5.518 0.005 1.00 94.50 147 ALA A CA 1
ATOM 1139 C C . ALA A 1 147 ? -12.656 -5.436 1.087 1.00 94.50 147 ALA A C 1
ATOM 1141 O O . ALA A 1 147 ? -12.678 -4.434 1.807 1.00 94.50 147 ALA A O 1
ATOM 1142 N N . PRO A 1 148 ? -13.589 -6.403 1.216 1.00 95.62 148 PRO A N 1
ATOM 1143 C CA . PRO A 1 148 ? -14.583 -6.356 2.287 1.00 95.62 148 PRO A CA 1
ATOM 1144 C C . PRO A 1 148 ? -13.962 -6.457 3.688 1.00 95.62 148 PRO A C 1
ATOM 1146 O O . PRO A 1 148 ? -14.441 -5.767 4.585 1.00 95.62 148 PRO A O 1
ATOM 1149 N N . GLU A 1 149 ? -12.895 -7.241 3.875 1.00 95.94 149 GLU A N 1
ATOM 1150 C CA . GLU A 1 149 ? -12.216 -7.374 5.173 1.00 95.94 149 GLU A CA 1
ATOM 1151 C C . GLU A 1 149 ? -11.453 -6.091 5.559 1.00 95.94 149 GLU A C 1
ATOM 1153 O O . GLU A 1 149 ? -11.549 -5.626 6.690 1.00 95.94 149 GLU A O 1
ATOM 1158 N N . ILE A 1 150 ? -10.783 -5.440 4.601 1.00 97.06 150 ILE A N 1
ATOM 1159 C CA . ILE A 1 150 ? -10.117 -4.140 4.791 1.00 97.06 150 ILE A CA 1
ATOM 1160 C C . ILE A 1 150 ? -11.140 -3.081 5.216 1.00 97.06 150 ILE A C 1
ATOM 1162 O O . ILE A 1 150 ? -10.942 -2.382 6.208 1.00 97.06 150 ILE A O 1
ATOM 1166 N N . LYS A 1 151 ? -12.276 -2.993 4.508 1.00 97.06 151 LYS A N 1
ATOM 1167 C CA . LYS A 1 151 ? -13.357 -2.058 4.867 1.00 97.06 151 LYS A CA 1
ATOM 1168 C C . LYS A 1 151 ? -13.916 -2.340 6.257 1.00 97.06 151 LYS A C 1
ATOM 1170 O O . LYS A 1 151 ? -14.344 -1.415 6.939 1.00 97.06 151 LYS A O 1
ATOM 1175 N N . HIS A 1 152 ? -13.951 -3.606 6.662 1.00 97.69 152 HIS A N 1
ATOM 1176 C CA . HIS A 1 152 ? -14.374 -3.993 8.002 1.00 97.69 152 HIS A CA 1
ATOM 1177 C C . HIS A 1 152 ? -13.422 -3.458 9.072 1.00 97.69 152 HIS A C 1
ATOM 1179 O O . HIS A 1 152 ? -13.873 -2.758 9.972 1.00 97.69 152 HIS A O 1
ATOM 1185 N N . CYS A 1 153 ? -12.118 -3.675 8.910 1.00 97.00 153 CYS A N 1
ATOM 1186 C CA . CYS A 1 153 ? -11.094 -3.113 9.791 1.00 97.00 153 CYS A CA 1
ATOM 1187 C C . CYS A 1 153 ? -11.194 -1.589 9.915 1.00 97.00 153 CYS A C 1
ATOM 1189 O O . CYS A 1 153 ? -11.252 -1.058 11.022 1.00 97.00 153 CYS A O 1
ATOM 1191 N N . GLN A 1 154 ? -11.319 -0.894 8.783 1.00 96.25 154 GLN A N 1
ATOM 1192 C CA . GLN A 1 154 ? -11.437 0.565 8.747 1.00 96.25 154 GLN A CA 1
ATOM 1193 C C . GLN A 1 154 ? -12.682 1.078 9.478 1.00 96.25 154 GLN A C 1
ATOM 1195 O O . GLN A 1 154 ? -12.611 2.085 10.182 1.00 96.25 154 GLN A O 1
ATOM 1200 N N . ARG A 1 155 ? -13.823 0.380 9.364 1.00 97.06 155 ARG A N 1
ATOM 1201 C CA . ARG A 1 155 ? -15.036 0.708 10.136 1.00 97.06 155 ARG A CA 1
ATOM 1202 C C . ARG A 1 155 ? -14.846 0.513 11.639 1.00 97.06 155 ARG A C 1
ATOM 1204 O O . ARG A 1 155 ? -15.441 1.260 12.407 1.00 97.06 155 ARG A O 1
ATOM 1211 N N . ASN A 1 156 ? -14.000 -0.432 12.041 1.00 95.12 156 ASN A N 1
ATOM 1212 C CA . ASN A 1 156 ? -13.633 -0.662 13.439 1.00 95.12 156 ASN A CA 1
ATOM 1213 C C . ASN A 1 156 ? -12.535 0.301 13.935 1.00 95.12 156 ASN A C 1
ATOM 1215 O O . ASN A 1 156 ? -12.038 0.144 15.045 1.00 95.12 156 ASN A O 1
ATOM 1219 N N . GLY A 1 157 ? -12.146 1.302 13.136 1.00 93.00 157 GLY A N 1
ATOM 1220 C CA . GLY A 1 157 ? -11.114 2.275 13.501 1.00 93.00 157 GLY A CA 1
ATOM 1221 C C . GLY A 1 157 ? -9.680 1.760 13.357 1.00 93.00 157 GLY A C 1
ATOM 1222 O O . GLY A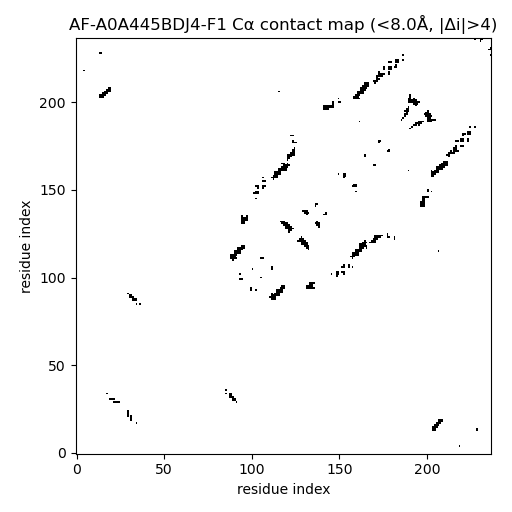 1 157 ? -8.750 2.464 13.745 1.00 93.00 157 GLY A O 1
ATOM 1223 N N . VAL A 1 158 ? -9.495 0.570 12.778 1.00 94.69 158 VAL A N 1
ATOM 1224 C CA . VAL A 1 158 ? -8.182 -0.019 12.497 1.00 94.69 158 VAL A CA 1
ATOM 1225 C C . VAL A 1 158 ? -7.700 0.462 11.134 1.00 94.69 158 VAL A C 1
ATOM 1227 O O . VAL A 1 158 ? -8.374 0.270 10.120 1.00 94.69 158 VAL A O 1
ATOM 1230 N N . LYS A 1 159 ? -6.518 1.074 11.092 1.00 94.62 159 LYS A N 1
ATOM 1231 C CA . LYS A 1 159 ? -5.887 1.518 9.846 1.00 94.62 159 LYS A CA 1
ATOM 1232 C C . LYS A 1 159 ? -5.218 0.340 9.152 1.00 94.62 159 LYS A C 1
ATOM 1234 O O . LYS A 1 159 ? -4.547 -0.456 9.803 1.00 94.62 159 LYS A O 1
ATOM 1239 N N . VAL A 1 160 ? -5.354 0.245 7.834 1.00 96.38 160 VAL A N 1
ATOM 1240 C CA . VAL A 1 160 ? -4.779 -0.863 7.058 1.00 96.38 160 VAL A CA 1
ATOM 1241 C C . VAL A 1 160 ? -3.786 -0.336 6.034 1.00 96.38 160 VAL A C 1
ATOM 1243 O O . VAL A 1 160 ? -4.171 0.396 5.119 1.00 96.38 160 VAL A O 1
ATOM 1246 N N . PHE A 1 161 ? -2.508 -0.691 6.183 1.00 97.12 161 PHE A N 1
ATOM 1247 C CA . PHE A 1 161 ? -1.421 -0.247 5.301 1.00 97.12 161 PHE A CA 1
ATOM 1248 C C . PHE A 1 161 ? -0.921 -1.403 4.437 1.00 97.12 161 PHE A C 1
ATOM 1250 O O . PHE A 1 161 ? -1.002 -2.565 4.831 1.00 97.12 161 PHE A O 1
ATOM 1257 N N . LEU A 1 162 ? -0.379 -1.096 3.259 1.00 97.00 162 LEU A N 1
ATOM 1258 C CA . LEU A 1 162 ? 0.428 -2.057 2.502 1.00 97.00 162 LEU A CA 1
ATOM 1259 C C . LEU A 1 162 ? 1.882 -1.940 2.950 1.00 97.00 162 LEU A C 1
ATOM 1261 O O . LEU A 1 162 ? 2.443 -0.849 2.876 1.00 97.00 162 LEU A O 1
ATOM 1265 N N . SER A 1 163 ? 2.495 -3.051 3.348 1.00 97.12 163 SER A N 1
ATOM 1266 C CA . SER A 1 163 ? 3.924 -3.093 3.648 1.00 97.12 163 SER A CA 1
ATOM 1267 C C . SER A 1 163 ? 4.741 -3.409 2.396 1.00 97.12 163 SER A C 1
ATOM 1269 O O . SER A 1 163 ? 4.425 -4.347 1.652 1.00 97.12 163 SER A O 1
ATOM 1271 N N . LEU A 1 164 ? 5.772 -2.602 2.138 1.00 96.69 164 LEU A N 1
ATOM 1272 C CA . LEU A 1 164 ? 6.728 -2.807 1.053 1.00 96.69 164 LEU A CA 1
ATOM 1273 C C . LEU A 1 164 ? 7.971 -3.516 1.574 1.00 96.69 164 LEU A C 1
ATOM 1275 O O . LEU A 1 164 ? 8.540 -3.089 2.573 1.00 96.69 164 LEU A O 1
ATOM 1279 N N . GLY A 1 165 ? 8.438 -4.511 0.825 1.00 94.81 165 GLY A N 1
ATOM 1280 C CA . GLY A 1 165 ? 9.672 -5.222 1.128 1.00 94.81 165 GLY A CA 1
ATOM 1281 C C . GLY A 1 165 ? 9.439 -6.479 1.960 1.00 94.81 165 GLY A C 1
ATOM 1282 O O . GLY A 1 165 ? 8.752 -7.400 1.502 1.00 94.81 165 GLY A O 1
ATOM 1283 N N . GLY A 1 166 ? 10.036 -6.510 3.149 1.00 91.44 166 GLY A N 1
ATOM 1284 C CA . GLY A 1 166 ? 10.197 -7.681 4.007 1.00 91.44 166 GLY A CA 1
ATOM 1285 C C . GLY A 1 166 ? 11.511 -8.427 3.757 1.00 91.44 166 GLY A C 1
ATOM 1286 O O . GLY A 1 166 ? 12.239 -8.142 2.800 1.00 91.44 166 GLY A O 1
ATOM 1287 N N . ALA A 1 167 ? 11.807 -9.395 4.625 1.00 89.06 167 ALA A N 1
ATOM 1288 C CA . ALA A 1 167 ? 13.043 -10.182 4.606 1.00 89.06 167 ALA A CA 1
ATOM 1289 C C . ALA A 1 167 ? 13.357 -10.858 3.255 1.00 89.06 167 ALA A C 1
ATOM 1291 O O . ALA A 1 167 ? 14.518 -10.890 2.850 1.00 89.06 167 ALA A O 1
ATOM 1292 N N . ASP A 1 168 ? 12.336 -11.347 2.545 1.00 87.12 168 ASP A N 1
ATOM 1293 C CA . ASP A 1 168 ? 12.482 -12.027 1.255 1.00 87.12 168 ASP A CA 1
ATOM 12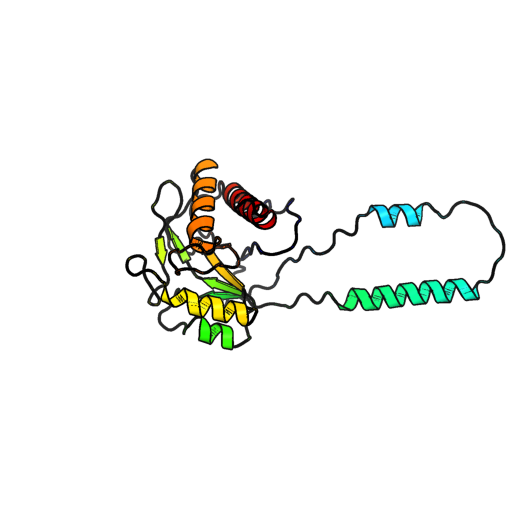94 C C . ASP A 1 168 ? 11.825 -11.218 0.123 1.00 87.12 168 ASP A C 1
ATOM 1296 O O . ASP A 1 168 ? 10.636 -10.896 0.172 1.00 87.12 168 ASP A O 1
ATOM 1300 N N . GLY A 1 169 ? 12.577 -10.910 -0.940 1.00 89.50 169 GLY A N 1
ATOM 1301 C CA . GLY A 1 169 ? 12.040 -10.185 -2.091 1.00 89.50 169 GLY A CA 1
ATOM 1302 C C . GLY A 1 169 ? 13.087 -9.626 -3.056 1.00 89.50 169 GLY A C 1
ATOM 1303 O O . GLY A 1 169 ? 14.291 -9.689 -2.821 1.00 89.50 169 GLY A O 1
ATOM 1304 N N . PHE A 1 170 ? 12.605 -9.041 -4.155 1.00 94.62 170 PHE A N 1
ATOM 1305 C CA . PHE A 1 170 ? 13.418 -8.383 -5.181 1.00 94.62 170 PHE A CA 1
ATOM 1306 C C . PHE A 1 170 ? 12.961 -6.939 -5.360 1.00 94.62 170 PHE A C 1
ATOM 1308 O O . PHE A 1 170 ? 12.192 -6.607 -6.267 1.00 94.62 170 PHE A O 1
ATOM 1315 N N . TYR A 1 171 ? 13.444 -6.065 -4.485 1.00 96.00 171 TYR A N 1
ATOM 1316 C CA . TYR A 1 171 ? 13.077 -4.657 -4.484 1.00 96.00 171 TYR A CA 1
ATOM 1317 C C . TYR A 1 171 ? 14.297 -3.754 -4.328 1.00 96.00 171 TYR A C 1
ATOM 1319 O O . TYR A 1 171 ? 15.252 -4.050 -3.615 1.00 96.00 171 TYR A O 1
ATOM 1327 N N . SER A 1 172 ? 14.287 -2.652 -5.068 1.00 96.38 172 SER A N 1
ATOM 1328 C CA . SER A 1 172 ? 15.218 -1.524 -4.975 1.00 96.38 172 SER A CA 1
ATOM 1329 C C . SER A 1 172 ? 14.671 -0.415 -5.859 1.00 96.38 172 SER A C 1
ATOM 1331 O O . SER A 1 172 ? 13.965 -0.701 -6.824 1.00 96.38 172 SER A O 1
ATOM 1333 N N . LEU A 1 173 ? 15.032 0.826 -5.560 1.00 96.75 173 LEU A N 1
ATOM 1334 C CA . LEU A 1 173 ? 14.770 1.961 -6.434 1.00 96.75 173 LEU A CA 1
ATOM 1335 C C . LEU A 1 173 ? 16.064 2.308 -7.171 1.00 96.75 173 LEU A C 1
ATOM 1337 O O . LEU A 1 173 ? 17.135 2.338 -6.561 1.00 96.75 173 LEU A O 1
ATOM 1341 N N . CYS A 1 174 ? 15.980 2.519 -8.482 1.00 96.75 174 CYS A N 1
ATOM 1342 C CA . CYS A 1 174 ? 17.158 2.710 -9.335 1.00 96.75 174 CYS A CA 1
ATOM 1343 C C . CYS A 1 174 ? 17.393 4.167 -9.765 1.00 96.75 174 CYS A C 1
ATOM 1345 O O . CYS A 1 174 ? 18.468 4.488 -10.264 1.00 96.75 174 CYS A O 1
ATOM 1347 N N . SER A 1 175 ? 16.402 5.040 -9.595 1.00 98.19 175 SER A N 1
ATOM 1348 C CA . SER A 1 175 ? 16.475 6.476 -9.893 1.00 98.19 175 SER A CA 1
ATOM 1349 C C . SER A 1 175 ? 15.320 7.222 -9.209 1.00 98.19 175 SER A C 1
ATOM 1351 O O . SER A 1 175 ? 14.345 6.579 -8.799 1.00 98.19 175 SER A O 1
ATOM 1353 N N . PRO A 1 176 ? 15.366 8.564 -9.122 1.00 98.00 176 PRO A N 1
ATOM 1354 C CA . PRO A 1 176 ? 14.211 9.361 -8.706 1.00 98.00 176 PRO A CA 1
ATOM 1355 C C . PRO A 1 176 ? 12.977 9.124 -9.596 1.00 98.00 176 PRO A C 1
ATOM 1357 O O . PRO A 1 176 ? 11.848 9.064 -9.105 1.00 98.00 176 PRO A O 1
ATOM 1360 N N . GLU A 1 177 ? 13.170 8.927 -10.902 1.00 98.19 177 GLU A N 1
ATOM 1361 C CA . GLU A 1 177 ? 12.095 8.648 -11.862 1.00 98.19 177 GLU A CA 1
ATOM 1362 C C . GLU A 1 177 ? 11.459 7.269 -11.635 1.00 98.19 177 GLU A C 1
ATOM 1364 O O . GLU A 1 177 ? 10.238 7.112 -11.739 1.00 98.19 177 GLU A O 1
ATOM 1369 N N . ASP A 1 178 ? 12.269 6.269 -11.285 1.00 98.19 178 ASP A N 1
ATOM 1370 C CA . ASP A 1 178 ? 11.798 4.942 -10.884 1.00 98.19 178 ASP A CA 1
ATOM 1371 C C . ASP A 1 178 ? 11.019 5.017 -9.562 1.00 98.19 178 ASP A C 1
ATOM 1373 O O . ASP A 1 178 ? 9.909 4.495 -9.472 1.00 98.19 178 ASP A O 1
ATOM 1377 N N . ALA A 1 179 ? 11.515 5.767 -8.572 1.00 97.56 179 ALA A N 1
ATOM 1378 C CA . ALA A 1 179 ? 10.804 6.017 -7.317 1.00 97.56 179 ALA A CA 1
ATOM 1379 C C . ALA A 1 179 ? 9.441 6.696 -7.539 1.00 97.56 179 ALA A C 1
ATOM 1381 O O . ALA A 1 179 ? 8.434 6.291 -6.951 1.00 97.56 179 ALA A O 1
ATOM 1382 N N . LYS A 1 180 ? 9.376 7.676 -8.448 1.00 97.12 180 LYS A N 1
ATOM 1383 C CA . LYS A 1 180 ? 8.116 8.297 -8.876 1.00 97.12 180 LYS A CA 1
ATOM 1384 C C . LYS A 1 180 ? 7.189 7.294 -9.567 1.00 97.12 180 LYS A C 1
ATOM 1386 O O . LYS A 1 180 ? 5.995 7.280 -9.283 1.00 97.12 180 LYS A O 1
ATOM 1391 N N . SER A 1 181 ? 7.719 6.437 -10.436 1.00 97.88 181 SER A N 1
ATOM 1392 C CA . SER A 1 181 ? 6.930 5.407 -11.127 1.00 97.88 181 SER A CA 1
ATOM 1393 C C . SER A 1 181 ? 6.343 4.386 -10.145 1.00 97.88 181 SER A C 1
ATOM 1395 O O . SER A 1 181 ? 5.168 4.028 -10.247 1.00 97.88 181 SER A O 1
ATOM 1397 N N . VAL A 1 182 ? 7.122 3.971 -9.143 1.00 97.88 182 VAL A N 1
ATOM 1398 C CA . VAL A 1 182 ? 6.653 3.113 -8.046 1.00 97.88 182 VAL A CA 1
ATOM 1399 C C . VAL A 1 182 ? 5.593 3.831 -7.208 1.00 97.88 182 VAL A C 1
ATOM 1401 O O . VAL A 1 182 ? 4.558 3.241 -6.908 1.00 97.88 182 VAL A O 1
ATOM 1404 N N . SER A 1 183 ? 5.790 5.111 -6.883 1.00 97.00 183 SER A N 1
ATOM 1405 C CA . SER A 1 183 ? 4.788 5.925 -6.183 1.00 97.00 183 SER A CA 1
ATOM 1406 C C . SER A 1 183 ? 3.454 5.982 -6.937 1.00 97.00 183 SER A C 1
ATOM 1408 O O . SER A 1 183 ? 2.395 5.721 -6.360 1.00 97.00 183 SER A O 1
ATOM 1410 N N . ASP A 1 184 ? 3.508 6.242 -8.246 1.00 96.25 184 ASP A N 1
ATOM 1411 C CA . ASP A 1 184 ? 2.337 6.296 -9.122 1.00 96.25 184 ASP A CA 1
ATOM 1412 C C . ASP A 1 184 ? 1.630 4.932 -9.189 1.00 96.25 184 ASP A C 1
ATOM 1414 O O . ASP A 1 184 ? 0.397 4.862 -9.152 1.00 96.25 184 ASP A O 1
ATOM 1418 N N . TYR A 1 185 ? 2.388 3.832 -9.230 1.00 96.69 185 TYR A N 1
ATOM 1419 C CA . TYR A 1 185 ? 1.836 2.480 -9.157 1.00 96.69 185 TYR A CA 1
ATOM 1420 C C . TYR A 1 185 ? 1.102 2.229 -7.833 1.00 96.69 185 TYR A C 1
ATOM 1422 O O . TYR A 1 185 ? -0.048 1.779 -7.855 1.00 96.69 185 TYR A O 1
ATOM 1430 N N . LEU A 1 186 ? 1.732 2.533 -6.694 1.00 96.88 186 LEU A N 1
ATOM 1431 C CA . LEU A 1 186 ? 1.152 2.324 -5.364 1.00 96.88 186 LEU A CA 1
ATOM 1432 C C . LEU A 1 186 ? -0.145 3.112 -5.196 1.00 96.88 186 LEU A C 1
ATOM 1434 O O . LEU A 1 186 ? -1.164 2.563 -4.770 1.00 96.88 186 LEU A O 1
ATOM 1438 N N . TYR A 1 187 ? -0.128 4.380 -5.602 1.00 95.31 187 TYR A N 1
ATOM 1439 C CA . TYR A 1 187 ? -1.300 5.235 -5.540 1.00 95.31 187 TYR A CA 1
ATOM 1440 C C . TYR A 1 187 ? -2.460 4.667 -6.368 1.00 95.31 187 TYR A C 1
ATOM 1442 O O . TYR A 1 187 ? -3.545 4.403 -5.845 1.00 95.31 187 TYR A O 1
ATOM 1450 N N . ASN A 1 188 ? -2.220 4.383 -7.650 1.00 94.06 188 ASN A N 1
ATOM 1451 C CA . ASN A 1 188 ? -3.269 3.920 -8.556 1.00 94.06 188 ASN A CA 1
ATOM 1452 C C . ASN A 1 188 ? -3.862 2.561 -8.156 1.00 94.06 188 ASN A C 1
ATOM 1454 O O . ASN A 1 188 ? -5.052 2.335 -8.370 1.00 94.06 188 ASN A O 1
ATOM 1458 N N . ASN A 1 189 ? -3.059 1.666 -7.578 1.00 94.06 189 ASN A N 1
ATOM 1459 C CA . ASN A 1 189 ? -3.483 0.294 -7.295 1.00 94.06 189 ASN A CA 1
ATOM 1460 C C . ASN A 1 189 ? -3.994 0.077 -5.867 1.00 94.06 189 ASN A C 1
ATOM 1462 O O . ASN A 1 189 ? -4.754 -0.868 -5.654 1.00 94.06 189 ASN A O 1
ATOM 1466 N N . PHE A 1 190 ? -3.595 0.914 -4.905 1.00 94.56 190 PHE A N 1
ATOM 1467 C CA . PHE A 1 190 ? -3.877 0.668 -3.487 1.00 94.56 190 PHE A CA 1
ATOM 1468 C C . PHE A 1 190 ? -4.427 1.880 -2.725 1.00 94.56 190 PHE A C 1
ATOM 1470 O O . PHE A 1 190 ? -5.160 1.685 -1.758 1.00 94.56 190 PHE A O 1
ATOM 1477 N N . LEU A 1 191 ? -4.120 3.116 -3.142 1.00 94.38 191 LEU A N 1
ATOM 1478 C CA . LEU A 1 191 ? -4.487 4.325 -2.383 1.00 94.38 191 LEU A CA 1
ATOM 1479 C C . LEU A 1 191 ? -5.582 5.171 -3.040 1.00 94.38 191 LEU A C 1
ATOM 1481 O O . LEU A 1 191 ? -6.195 5.972 -2.358 1.00 94.38 191 LEU A O 1
ATOM 1485 N N . SER A 1 192 ? -5.858 4.995 -4.333 1.00 90.62 192 SER A N 1
ATOM 1486 C CA . SER A 1 192 ? -6.855 5.797 -5.066 1.00 90.62 192 SER A CA 1
ATOM 1487 C C . SER A 1 192 ? -8.288 5.257 -4.970 1.00 90.62 192 SER A C 1
ATOM 1489 O O . SER A 1 192 ? -9.222 5.872 -5.485 1.00 90.62 192 SER A O 1
ATOM 1491 N N . GLY A 1 193 ? -8.472 4.057 -4.401 1.00 85.69 193 GLY A N 1
ATOM 1492 C CA . GLY A 1 193 ? -9.753 3.334 -4.332 1.00 85.69 193 GLY A CA 1
ATOM 1493 C C . GLY A 1 193 ? -10.322 2.858 -5.665 1.00 85.69 193 GLY A C 1
ATOM 1494 O O . GLY A 1 193 ? -11.357 2.177 -5.703 1.00 85.69 193 GLY A O 1
ATOM 1495 N N . ARG A 1 194 ? -9.624 3.151 -6.766 1.00 89.00 194 ARG A N 1
ATOM 1496 C CA . ARG A 1 194 ? -9.865 2.537 -8.068 1.00 89.00 194 ARG A CA 1
ATOM 1497 C C . ARG A 1 194 ? -9.653 1.028 -7.958 1.00 89.00 194 ARG A C 1
ATOM 1499 O O . ARG A 1 194 ? -9.054 0.505 -7.023 1.00 89.00 194 ARG A O 1
ATOM 1506 N N . LYS A 1 195 ? -10.202 0.293 -8.923 1.00 89.62 195 LYS A N 1
ATOM 1507 C CA . LYS A 1 195 ? -10.137 -1.171 -8.928 1.00 89.62 195 LYS A CA 1
ATOM 1508 C C . LYS A 1 195 ? -8.685 -1.639 -9.080 1.00 89.62 195 LYS A C 1
ATOM 1510 O O . LYS A 1 195 ? -8.161 -1.627 -10.190 1.00 89.62 195 LYS A O 1
ATOM 1515 N N . GLY A 1 196 ? -8.096 -2.117 -7.989 1.00 90.62 196 GLY A N 1
ATOM 1516 C CA . GLY A 1 196 ? -6.733 -2.640 -7.935 1.00 90.62 196 GLY A CA 1
ATOM 1517 C C . GLY A 1 196 ? -6.656 -4.132 -7.583 1.00 90.62 196 GLY A C 1
ATOM 1518 O O . GLY A 1 196 ? -7.646 -4.868 -7.729 1.00 90.62 196 GLY A O 1
ATOM 1519 N N . PRO A 1 197 ? -5.488 -4.602 -7.107 1.00 90.56 197 PRO A N 1
ATOM 1520 C CA . PRO A 1 197 ? -5.256 -5.982 -6.670 1.00 90.56 197 PRO A CA 1
ATOM 1521 C C . PRO A 1 197 ? -6.237 -6.480 -5.602 1.00 90.56 197 PRO A C 1
ATOM 1523 O O . PRO A 1 197 ? -6.707 -7.618 -5.682 1.00 90.56 197 PRO A O 1
ATOM 1526 N N . PHE A 1 198 ? -6.610 -5.613 -4.656 1.00 91.69 198 PHE A N 1
ATOM 1527 C CA . PHE A 1 198 ? -7.582 -5.916 -3.600 1.00 91.69 198 PHE A CA 1
ATOM 1528 C C . PHE A 1 198 ? -9.035 -5.682 -4.012 1.00 91.69 198 PHE A C 1
ATOM 1530 O O . PHE A 1 198 ? -9.939 -5.982 -3.245 1.00 91.69 198 PHE A O 1
ATOM 1537 N N . GLY A 1 199 ? -9.295 -5.209 -5.232 1.00 90.38 199 GLY A N 1
ATOM 1538 C CA . GLY A 1 199 ? -10.608 -4.708 -5.636 1.00 90.38 199 GLY A CA 1
ATOM 1539 C C . GLY A 1 199 ? -10.717 -3.196 -5.436 1.00 90.38 199 GLY A C 1
ATOM 1540 O O . GLY A 1 199 ? -9.717 -2.493 -5.506 1.00 90.38 199 GLY A O 1
ATOM 1541 N N . SER A 1 200 ? -11.939 -2.692 -5.260 1.00 92.06 200 SER A N 1
ATOM 1542 C CA . SER A 1 200 ? -12.210 -1.257 -5.077 1.00 92.06 200 SER A CA 1
ATOM 1543 C C . SER A 1 200 ? -12.238 -0.905 -3.587 1.00 92.06 200 SER A C 1
ATOM 1545 O O . SER A 1 200 ? -13.291 -0.970 -2.933 1.00 92.06 200 SER A O 1
ATOM 1547 N N . VAL A 1 201 ? -11.057 -0.598 -3.048 1.00 93.56 201 VAL A N 1
ATOM 1548 C CA . VAL A 1 201 ? -10.820 -0.224 -1.649 1.00 93.56 201 VAL A CA 1
ATOM 1549 C C . VAL A 1 201 ? -9.620 0.722 -1.553 1.00 93.56 201 VAL A C 1
ATOM 1551 O O . VAL A 1 201 ? -8.691 0.612 -2.349 1.00 93.56 201 VAL A O 1
ATOM 1554 N N . TYR A 1 202 ? -9.666 1.646 -0.596 1.00 92.44 202 TYR A N 1
ATOM 1555 C CA . TYR A 1 202 ? -8.557 2.527 -0.241 1.00 92.44 202 TYR A CA 1
ATOM 1556 C C . TYR A 1 202 ? -7.801 1.894 0.924 1.00 92.44 202 TYR A C 1
ATOM 1558 O O . TYR A 1 202 ? -8.437 1.512 1.905 1.00 92.44 202 TYR A O 1
ATOM 1566 N N . LEU A 1 203 ? -6.479 1.792 0.842 1.00 95.94 203 LEU A N 1
ATOM 1567 C CA . LEU A 1 203 ? -5.652 1.597 2.032 1.00 95.94 203 LEU A CA 1
ATOM 1568 C C . LEU A 1 203 ? -5.375 2.944 2.702 1.00 95.94 203 LEU A C 1
ATOM 1570 O O . LEU A 1 203 ? -5.412 3.990 2.058 1.00 95.94 203 LEU A O 1
ATOM 1574 N N . ASP A 1 204 ? -5.072 2.909 3.995 1.00 94.88 204 ASP A N 1
ATOM 1575 C CA . ASP A 1 204 ? -4.831 4.111 4.798 1.00 94.88 204 ASP A CA 1
ATOM 1576 C C . ASP A 1 204 ? -3.391 4.644 4.669 1.00 94.88 204 ASP A C 1
ATOM 1578 O O . ASP A 1 204 ? -3.093 5.753 5.124 1.00 94.88 204 ASP A O 1
ATOM 1582 N N . GLY A 1 205 ? -2.490 3.865 4.060 1.00 93.38 205 GLY A N 1
ATOM 1583 C CA . GLY A 1 205 ? -1.089 4.235 3.906 1.00 93.38 205 GLY A CA 1
ATOM 1584 C C . GLY A 1 205 ? -0.186 3.120 3.386 1.00 93.38 205 GLY A C 1
ATOM 1585 O O . GLY A 1 205 ? -0.637 2.038 2.997 1.00 93.38 205 GLY A O 1
ATOM 1586 N N . ILE A 1 206 ? 1.109 3.431 3.385 1.00 96.06 206 ILE A N 1
ATOM 1587 C CA . ILE A 1 206 ? 2.206 2.551 2.984 1.00 96.06 206 ILE A CA 1
ATOM 1588 C C . ILE A 1 206 ? 3.180 2.440 4.161 1.00 96.06 206 ILE A C 1
ATOM 1590 O O . ILE A 1 206 ? 3.596 3.459 4.716 1.00 96.06 206 ILE A O 1
ATOM 1594 N N . ASP A 1 207 ? 3.539 1.211 4.510 1.00 95.69 207 ASP A N 1
ATOM 1595 C CA . ASP A 1 207 ? 4.592 0.861 5.463 1.00 95.69 207 ASP A CA 1
ATOM 1596 C C . ASP A 1 207 ? 5.880 0.499 4.700 1.00 95.69 207 ASP A C 1
ATOM 1598 O O . ASP A 1 207 ? 5.829 -0.136 3.643 1.00 95.69 207 ASP A O 1
ATOM 1602 N N . LEU A 1 208 ? 7.034 0.941 5.206 1.00 93.75 208 LEU A N 1
ATOM 1603 C CA . LEU A 1 208 ? 8.342 0.740 4.573 1.00 93.75 208 LEU A CA 1
ATOM 1604 C C . LEU A 1 208 ? 9.186 -0.242 5.394 1.00 93.75 208 LEU A C 1
ATOM 1606 O O . LEU A 1 208 ? 10.012 0.174 6.207 1.00 93.75 208 LEU A O 1
ATOM 1610 N N . ASP A 1 209 ? 9.007 -1.537 5.136 1.00 94.25 209 ASP A N 1
ATOM 1611 C CA . ASP A 1 209 ? 9.768 -2.633 5.746 1.00 94.25 209 ASP A CA 1
ATOM 1612 C C . ASP A 1 209 ? 10.965 -3.025 4.860 1.00 94.25 209 ASP A C 1
ATOM 1614 O O . ASP A 1 209 ? 11.028 -4.085 4.233 1.00 94.25 209 ASP A O 1
ATOM 1618 N N . ILE A 1 210 ? 11.903 -2.088 4.712 1.00 91.69 210 ILE A N 1
ATOM 1619 C CA . ILE A 1 210 ? 13.051 -2.235 3.809 1.00 91.69 210 ILE A CA 1
ATOM 1620 C C . ILE A 1 210 ? 14.196 -2.940 4.543 1.00 91.69 210 ILE A C 1
ATOM 1622 O O . ILE A 1 210 ? 14.974 -2.306 5.260 1.00 91.69 210 ILE A O 1
ATOM 1626 N N . GLU A 1 211 ? 14.312 -4.252 4.336 1.00 89.69 211 GLU A N 1
ATOM 1627 C CA . 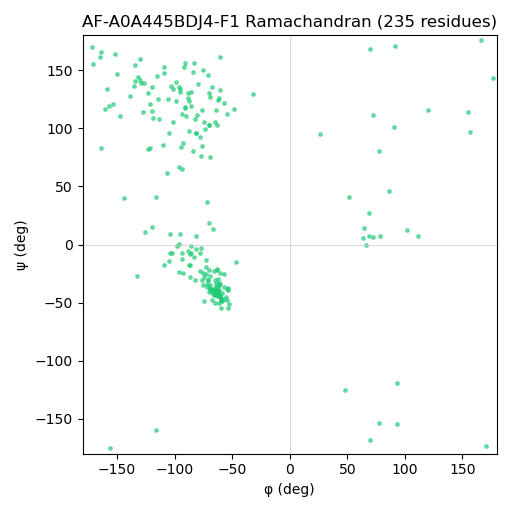GLU A 1 211 ? 15.311 -5.112 4.992 1.00 89.69 211 GLU A CA 1
ATOM 1628 C C . GLU A 1 211 ? 16.504 -5.471 4.079 1.00 89.69 211 GLU A C 1
ATOM 1630 O O . GLU A 1 211 ? 17.500 -6.026 4.543 1.00 89.69 211 GLU A O 1
ATOM 1635 N N . GLY A 1 212 ? 16.452 -5.109 2.791 1.00 86.12 212 GLY A N 1
ATOM 1636 C CA . GLY A 1 212 ? 17.514 -5.386 1.820 1.00 86.12 212 GLY A CA 1
ATOM 1637 C C . GLY A 1 212 ? 17.545 -4.436 0.617 1.00 86.12 212 GLY A C 1
ATOM 1638 O O . GLY A 1 212 ? 16.791 -3.467 0.533 1.00 86.12 212 GLY A O 1
ATOM 1639 N N . GLY A 1 213 ? 18.444 -4.722 -0.332 1.00 86.94 213 GLY A N 1
ATOM 1640 C CA . GLY A 1 213 ? 18.614 -3.932 -1.556 1.00 86.94 213 GLY A CA 1
ATOM 1641 C C . GLY A 1 213 ? 19.382 -2.616 -1.360 1.00 86.94 213 GLY A C 1
ATOM 1642 O O . GLY A 1 213 ? 20.234 -2.490 -0.482 1.00 86.94 213 GLY A O 1
ATOM 1643 N N . SER A 1 214 ? 19.115 -1.643 -2.235 1.00 89.50 214 SER A N 1
ATOM 1644 C CA . SER A 1 214 ? 19.710 -0.297 -2.189 1.00 89.50 214 SER A CA 1
ATOM 1645 C C . SER A 1 214 ? 19.091 0.575 -1.089 1.00 89.50 214 SER A C 1
ATOM 1647 O O . SER A 1 214 ? 17.903 0.473 -0.795 1.00 89.50 214 SER A O 1
ATOM 1649 N N . ASN A 1 215 ? 19.866 1.509 -0.530 1.00 89.81 215 ASN A N 1
ATOM 1650 C CA . ASN A 1 215 ? 19.384 2.539 0.400 1.00 89.81 215 ASN A CA 1
ATOM 1651 C C . ASN A 1 215 ? 19.045 3.881 -0.285 1.00 89.81 215 ASN A C 1
ATOM 1653 O O . ASN A 1 215 ? 18.810 4.872 0.407 1.00 89.81 215 ASN A O 1
ATOM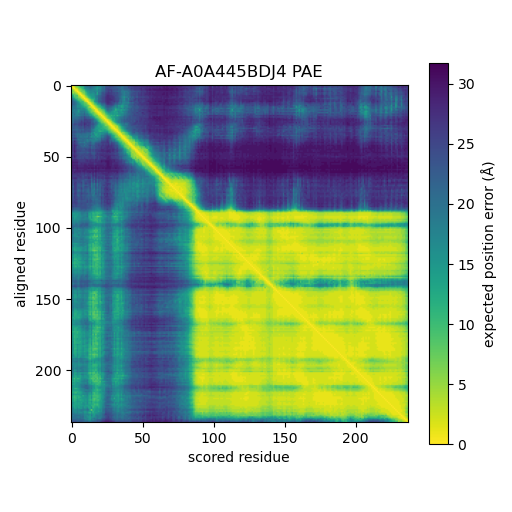 1657 N N . LEU A 1 216 ? 19.042 3.929 -1.620 1.00 92.75 216 LEU A N 1
ATOM 1658 C CA . LEU A 1 216 ? 18.809 5.142 -2.408 1.00 92.75 216 LEU A CA 1
ATOM 1659 C C . LEU A 1 216 ? 17.325 5.340 -2.768 1.00 92.75 216 LEU A C 1
ATOM 1661 O O . LEU A 1 216 ? 16.575 4.377 -2.911 1.00 92.75 216 LEU A O 1
ATOM 1665 N N . TYR A 1 217 ? 16.935 6.604 -2.960 1.00 95.88 217 TYR A N 1
ATOM 1666 C CA . TYR A 1 217 ? 15.654 7.074 -3.524 1.00 95.88 217 TYR A CA 1
ATOM 1667 C C . TYR A 1 217 ? 14.372 6.738 -2.736 1.00 95.88 217 TYR A C 1
ATOM 1669 O O . TYR A 1 217 ? 13.264 7.040 -3.181 1.00 95.88 217 TYR A O 1
ATOM 1677 N N . TRP A 1 218 ? 14.474 6.153 -1.540 1.00 92.31 218 TRP A N 1
ATOM 1678 C CA . TRP A 1 218 ? 13.316 5.937 -0.659 1.00 92.31 218 TRP A CA 1
ATOM 1679 C C . TRP A 1 218 ? 12.648 7.252 -0.230 1.00 92.31 218 TRP A C 1
ATOM 1681 O O . TRP A 1 218 ? 11.437 7.307 -0.014 1.00 92.31 218 TRP A O 1
ATOM 1691 N N . ASP A 1 219 ? 13.425 8.328 -0.139 1.00 89.88 219 ASP A N 1
ATOM 1692 C CA . ASP A 1 219 ? 12.936 9.678 0.117 1.00 89.88 219 ASP A CA 1
ATOM 1693 C C . ASP A 1 219 ? 12.197 10.269 -1.096 1.00 89.88 219 ASP A C 1
ATOM 1695 O O . ASP A 1 219 ? 11.177 10.936 -0.914 1.00 89.88 219 ASP A O 1
ATOM 1699 N N . ASP A 1 220 ? 12.642 9.981 -2.325 1.00 95.19 220 ASP A N 1
ATOM 1700 C CA . ASP A 1 220 ? 11.896 10.307 -3.548 1.00 95.19 220 ASP A CA 1
ATOM 1701 C C . ASP A 1 220 ? 10.544 9.586 -3.588 1.00 95.19 220 ASP A C 1
ATOM 1703 O O . ASP A 1 220 ? 9.520 10.210 -3.874 1.00 95.19 220 ASP A O 1
ATOM 1707 N N . LEU A 1 221 ? 10.510 8.298 -3.225 1.00 94.81 221 LEU A N 1
ATOM 1708 C CA . LEU A 1 221 ? 9.266 7.530 -3.126 1.00 94.81 221 LEU A CA 1
ATOM 1709 C C . LEU A 1 221 ? 8.304 8.163 -2.108 1.00 94.81 221 LEU A C 1
ATOM 1711 O O . LEU A 1 221 ? 7.125 8.373 -2.411 1.00 94.81 221 LEU A O 1
ATOM 1715 N N . ALA A 1 222 ? 8.807 8.510 -0.919 1.00 92.88 222 ALA A N 1
ATOM 1716 C CA . ALA A 1 222 ? 8.012 9.155 0.122 1.00 92.88 222 ALA A CA 1
ATOM 1717 C C . ALA A 1 222 ? 7.446 10.511 -0.342 1.00 92.88 222 ALA A C 1
ATOM 1719 O O . ALA A 1 222 ? 6.252 10.767 -0.160 1.00 92.88 222 ALA A O 1
ATOM 1720 N N . ARG A 1 223 ? 8.265 11.346 -1.003 1.00 92.31 223 ARG A N 1
ATOM 1721 C CA . ARG A 1 223 ? 7.831 12.626 -1.600 1.00 92.31 223 ARG A CA 1
ATOM 1722 C C . ARG A 1 223 ? 6.783 12.439 -2.695 1.00 92.31 223 ARG A C 1
ATOM 1724 O O . ARG A 1 223 ? 5.832 13.221 -2.767 1.00 92.31 223 ARG A O 1
ATOM 1731 N N . GLY A 1 224 ? 6.932 11.414 -3.533 1.00 91.81 224 GLY A N 1
ATOM 1732 C CA . GLY A 1 224 ? 5.948 11.072 -4.559 1.00 91.81 224 GLY A CA 1
ATOM 1733 C C . GLY A 1 224 ? 4.581 10.769 -3.946 1.00 91.81 224 GLY A C 1
ATOM 1734 O O . GLY A 1 224 ? 3.576 11.362 -4.341 1.00 91.81 224 GLY A O 1
ATOM 1735 N N . LEU A 1 225 ? 4.554 9.925 -2.907 1.00 91.81 225 LEU A N 1
ATOM 1736 C CA . LEU A 1 225 ? 3.319 9.559 -2.203 1.00 91.81 225 LEU A CA 1
ATOM 1737 C C . LEU A 1 225 ? 2.678 10.777 -1.518 1.00 91.81 225 LEU A C 1
ATOM 1739 O O . LEU A 1 225 ? 1.461 10.955 -1.581 1.00 91.81 225 LEU A O 1
ATOM 1743 N N . ASP A 1 226 ? 3.494 11.652 -0.923 1.00 87.94 226 ASP A N 1
ATOM 1744 C CA . ASP A 1 226 ? 3.020 12.877 -0.268 1.00 87.94 226 ASP A CA 1
ATOM 1745 C C . ASP A 1 226 ? 2.377 13.843 -1.271 1.00 87.94 226 ASP A C 1
ATOM 1747 O O . ASP A 1 226 ? 1.338 14.452 -1.008 1.00 87.94 226 ASP A O 1
ATOM 1751 N N . THR A 1 227 ? 2.975 13.951 -2.457 1.00 89.88 227 THR A N 1
ATOM 1752 C CA . THR A 1 227 ? 2.450 14.783 -3.543 1.00 89.88 227 THR A CA 1
ATOM 1753 C C . THR A 1 227 ? 1.065 14.307 -3.976 1.00 89.88 227 THR A C 1
ATOM 1755 O O . THR A 1 227 ? 0.156 15.127 -4.103 1.00 89.88 227 THR A O 1
ATOM 1758 N N . ARG A 1 228 ? 0.872 12.991 -4.137 1.00 86.75 228 ARG A N 1
ATOM 1759 C CA . ARG A 1 228 ? -0.433 12.402 -4.482 1.00 86.75 228 ARG A CA 1
ATOM 1760 C C . ARG A 1 228 ? -1.485 12.660 -3.405 1.00 86.75 228 ARG A C 1
ATOM 1762 O O . ARG A 1 228 ? -2.572 13.131 -3.715 1.00 86.75 228 ARG A O 1
ATOM 1769 N N . ARG A 1 229 ? -1.129 12.480 -2.131 1.00 84.75 229 ARG A N 1
ATOM 1770 C CA . ARG A 1 229 ? -2.005 12.814 -0.995 1.00 84.75 229 ARG A CA 1
ATOM 1771 C C . ARG A 1 229 ? -2.467 14.275 -1.031 1.00 84.75 229 ARG A C 1
ATOM 1773 O O . ARG A 1 229 ? -3.642 14.563 -0.817 1.00 84.75 229 ARG A O 1
ATOM 1780 N N . LYS A 1 230 ? -1.546 15.208 -1.289 1.00 82.31 230 LYS A N 1
ATOM 1781 C CA . LYS A 1 230 ? -1.874 16.639 -1.391 1.00 82.31 230 LYS A CA 1
ATOM 1782 C C . LYS A 1 230 ? -2.834 16.910 -2.550 1.00 82.31 230 LYS A C 1
ATOM 1784 O O . LYS A 1 230 ? -3.770 17.682 -2.375 1.00 82.31 230 LYS A O 1
ATOM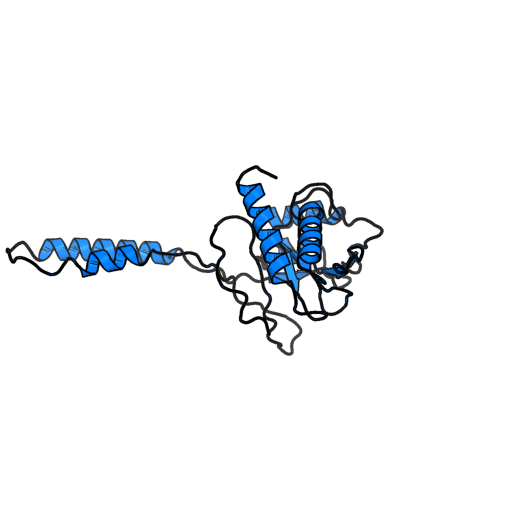 1789 N N . GLN A 1 231 ? -2.649 16.256 -3.696 1.00 84.44 231 GLN A N 1
ATOM 1790 C CA . GLN A 1 231 ? -3.567 16.374 -4.836 1.00 84.44 231 GLN A CA 1
ATOM 1791 C C . GLN A 1 231 ? -4.983 15.903 -4.482 1.00 84.44 231 GLN A C 1
ATOM 1793 O O . GLN A 1 231 ? -5.935 16.640 -4.738 1.00 84.44 231 GLN A O 1
ATOM 1798 N N . ASP A 1 232 ? -5.120 14.760 -3.806 1.00 82.12 232 ASP A N 1
ATOM 1799 C CA . ASP A 1 232 ? -6.420 14.254 -3.340 1.00 82.12 232 ASP A CA 1
ATOM 1800 C C . ASP A 1 232 ? -7.101 15.228 -2.379 1.00 82.12 232 ASP A C 1
ATOM 1802 O O . ASP A 1 232 ? -8.292 15.506 -2.511 1.00 82.12 232 ASP A O 1
ATOM 1806 N N . SER A 1 233 ? -6.340 15.804 -1.440 1.00 76.81 233 SER A N 1
ATOM 1807 C CA . SER A 1 233 ? -6.876 16.779 -0.479 1.00 76.81 233 SER A CA 1
ATOM 1808 C C . SER A 1 233 ? -7.390 18.066 -1.135 1.00 76.81 233 SER A C 1
ATOM 1810 O O . SER A 1 233 ? -8.217 18.765 -0.556 1.00 76.81 233 SER A O 1
ATOM 1812 N N . LEU A 1 234 ? -6.918 18.360 -2.348 1.00 79.38 234 LEU A N 1
ATOM 1813 C CA . LEU A 1 234 ? -7.323 19.513 -3.148 1.00 79.38 234 LEU A CA 1
ATOM 1814 C C . LEU A 1 234 ? -8.389 19.161 -4.201 1.00 79.38 234 LEU A C 1
ATOM 1816 O O . LEU A 1 234 ? -8.817 20.049 -4.934 1.00 79.38 234 LEU A O 1
ATOM 1820 N N . GLY A 1 235 ? -8.814 17.894 -4.299 1.00 73.56 235 GLY A N 1
ATOM 1821 C CA . GLY A 1 235 ? -9.757 17.434 -5.325 1.00 73.56 235 GLY A CA 1
ATOM 1822 C C . GLY A 1 235 ? -9.181 17.443 -6.746 1.00 73.56 235 GLY A C 1
ATOM 1823 O O . GLY A 1 235 ? -9.927 17.615 -7.705 1.00 73.56 235 GLY A O 1
ATOM 1824 N N . LEU A 1 236 ? -7.858 17.307 -6.880 1.00 61.59 236 LEU A N 1
ATOM 1825 C CA . LEU A 1 236 ? -7.125 17.373 -8.154 1.00 61.59 236 LEU A CA 1
ATOM 1826 C C . LEU A 1 236 ? -6.681 15.991 -8.678 1.00 61.59 236 LEU A C 1
ATOM 1828 O O . LEU A 1 236 ? -5.864 15.931 -9.600 1.00 61.59 236 LEU A O 1
ATOM 1832 N N . GLY A 1 237 ? -7.150 14.910 -8.045 1.00 57.22 237 GLY A N 1
ATOM 1833 C CA . GLY A 1 237 ? -6.787 13.512 -8.323 1.00 57.22 237 GLY A CA 1
ATOM 1834 C C . GLY A 1 237 ? -7.760 12.770 -9.232 1.00 57.22 237 GLY A C 1
ATOM 1835 O O . GLY A 1 237 ? -8.949 13.155 -9.280 1.00 57.22 237 GLY A O 1
#

Solvent-accessible surface area (backbone atoms only — not comparable to full-atom values): 14090 Å² total; per-residue (Å²): 144,79,90,82,75,89,74,90,86,88,86,89,88,86,62,61,81,49,71,78,80,83,74,91,61,102,74,88,66,79,81,56,86,75,80,88,74,90,81,75,85,74,63,68,66,67,60,56,60,68,67,67,67,85,78,78,82,92,76,95,75,68,76,74,62,57,55,54,53,53,50,50,52,50,52,53,51,55,63,59,59,71,73,71,70,78,72,88,49,36,50,45,81,44,38,75,52,82,80,76,72,48,66,42,64,56,47,70,65,71,68,48,41,33,40,31,41,33,22,40,21,24,30,38,67,88,47,77,71,41,48,46,24,55,77,79,33,44,72,94,51,60,38,40,78,46,28,65,30,52,54,47,20,47,74,70,66,22,42,41,23,45,21,34,32,42,91,66,65,59,45,36,43,73,39,59,68,38,13,37,51,47,26,53,49,48,37,54,37,37,52,63,36,39,80,27,57,36,28,69,37,62,42,51,35,53,32,60,43,74,72,62,72,58,92,49,42,60,66,41,24,52,52,37,46,51,52,52,53,54,32,50,78,69,72,72,108

Sequence (237 aa):
MVKRIISSVAGWHRLYYWFTLKQESLLGVTIIRGVLEISTFVTSQSLCTMLSANNKTAMASNKSSRTHQALALLLFFLLTLSSAHAKDGIAMYWGQKNGDGTLTSICDTGNFEIVNLASLSTFGCGRTPEWNFAGHCRPWSRCKKLAPEIKHCQRNGVKVFLSLGGADGFYSLCSPEDAKSVSDYLYNNFLSGRKGPFGSVYLDGIDLDIEGGSNLYWDDLARGLDTRRKQDSLGLG

Mean predicted aligned error: 14.78 Å

Foldseek 3Di:
DPPPLDDDDDDDDFAQADEDPDDDDPPPDRWGWDDPPPPDPPPPVVVVVVVPPPDDDDDDDDPPPVVVVVVVVVVVVVVVVVVDDPDRFGEEEAQPDDPSDALQVVLVVVRHQEYEDDAQFEAAPPDDTFGHSDVQDGPVGQQQVCQVSQVNSVVSNRAYAHEYHDPHHHDDHDDLVRLLVVLVVCCQAEAVLDQHSNGRHHGRYYYYPHPDDDPPNVSSNVVSNVVVVVCVVVVND

Organism: Arachis hypogaea (NCBI:txid3818)

Radius of gyration: 23.3 Å; Cα contacts (8 Å, |Δi|>4): 343; chains: 1; bounding box: 36×72×58 Å

Nearest PDB structures (foldseek):
  1kr0-assembly1_A  TM=9.711E-01  e=6.324E-18  Hevea brasiliensis
  1kqz-assembly1_A  TM=9.749E-01  e=1.919E-17  Hevea brasiliensis
  1kr1-assembly1_A  TM=9.700E-01  e=2.187E-17  Hevea brasiliensis
  6idn-assembly1_A  TM=9.528E-01  e=1.551E-16  Ipomoea carnea
  3oih-assembly1_A  TM=8.918E-01  e=6.006E-15  Scadoxus multiflorus

InterPro domains:
  IPR001223 Glycoside hydrolase family 18, catalytic domain [PF00704] (90-214)
  IPR001223 Glycoside hydrolase family 18, catalytic domain [PS51910] (88-237)
  IPR001579 Glycosyl hydrolase family 18, active site [PS01095] (203-211)
  IPR017853 Glycoside hydrolase superfamily [SSF51445] (85-231)

pLDDT: mean 72.53, std 26.05, range [25.69, 98.19]

Secondary structure (DSSP, 8-state):
--TT--S-----SS---B-------TTS---------------THHHHHHHTT--S------HHHHHHHHHHHHHHHHHHHTT-------EEEESSSTT---HHHHHTTS--SEEEEEEEEEESTTPPPEE-BTTTBBTTB--TTHHHHHHHHHHTT-EEEEEEE-SS-EE---SHHHHHHHHHHHIIIIIS-SEETTEE---SEEEEE--SS--SSHHHHHHHHHHHHHHHHTT--